Protein AF-0000000086097353 (afdb_homodimer)

Radius of gyration: 23.05 Å; Cα contacts (8 Å, |Δi|>4): 145; chains: 2; bounding box: 31×64×54 Å

Solvent-accessible surface area (backbone atoms only — not comparable to full-atom values): 12246 Å² total; per-residue (Å²): 114,52,72,65,57,52,51,50,46,47,53,36,35,49,50,26,48,51,29,43,51,56,35,49,52,43,52,53,50,40,52,54,48,52,53,46,46,54,54,39,60,76,67,64,58,54,66,70,58,54,50,52,50,50,50,52,44,53,58,43,54,66,56,41,59,62,32,44,51,53,24,48,50,29,43,50,53,36,51,53,52,50,63,72,44,62,82,39,67,67,40,69,72,33,71,65,43,48,50,37,51,50,48,52,50,53,52,54,52,55,65,68,57,59,131,112,53,76,61,54,54,49,51,50,50,49,36,35,50,48,26,46,52,30,46,52,54,35,48,51,43,52,54,50,39,52,53,48,52,53,47,50,55,53,40,59,75,70,64,57,54,64,69,57,54,52,52,48,51,50,52,43,52,56,44,56,67,54,42,62,62,34,46,50,52,24,50,50,32,46,49,52,37,52,52,49,50,62,72,47,62,84,42,66,66,38,67,76,34,70,65,45,51,52,38,52,52,47,52,48,55,54,53,54,57,62,67,56,59,131

pLDDT: mean 94.03, std 9.03, range [37.38, 98.69]

Structure (mmCIF, N/CA/C/O backbone):
data_AF-0000000086097353-model_v1
#
loop_
_entity.id
_entity.type
_entity.pdbx_description
1 polymer 'Tubulin-specific chaperone A'
#
loop_
_atom_site.group_PDB
_atom_site.id
_atom_site.type_symbol
_atom_site.label_atom_id
_atom_site.label_alt_id
_atom_site.label_comp_id
_atom_site.label_asym_id
_atom_site.label_entity_id
_atom_site.label_seq_id
_atom_site.pdbx_PDB_ins_code
_atom_site.Cartn_x
_atom_site.Cartn_y
_atom_site.Cartn_z
_atom_site.occupancy
_atom_site.B_iso_or_equiv
_atom_site.auth_seq_id
_atom_site.auth_comp_id
_atom_site.auth_asym_id
_atom_site.auth_atom_id
_atom_site.pdbx_PDB_model_num
ATOM 1 N N . MET A 1 1 ? -12.062 32.094 17.375 1 75.19 1 MET A N 1
ATOM 2 C CA . MET A 1 1 ? -11.25 31.062 16.75 1 75.19 1 MET A CA 1
ATOM 3 C C . MET A 1 1 ? -10.352 31.656 15.664 1 75.19 1 MET A C 1
ATOM 5 O O . MET A 1 1 ? -10.75 32.594 14.961 1 75.19 1 MET A O 1
ATOM 9 N N . SER A 1 2 ? -9.172 31.297 15.703 1 86.19 2 SER A N 1
ATOM 10 C CA . SER A 1 2 ? -8.281 31.859 14.688 1 86.19 2 SER A CA 1
ATOM 11 C C . SER A 1 2 ? -8.219 30.984 13.453 1 86.19 2 SER A C 1
ATOM 13 O O . SER A 1 2 ? -8.594 29.812 13.5 1 86.19 2 SER A O 1
ATOM 15 N N . LYS A 1 3 ? -8.008 31.516 12.336 1 89.31 3 LYS A N 1
ATOM 16 C CA . LYS A 1 3 ? -7.848 30.797 11.078 1 89.31 3 LYS A CA 1
ATOM 17 C C . LYS A 1 3 ? -6.777 29.703 11.203 1 89.31 3 LYS A C 1
ATOM 19 O O . LYS A 1 3 ? -6.914 28.625 10.641 1 89.31 3 LYS A O 1
ATOM 24 N N . GLN A 1 4 ? -5.848 29.969 11.992 1 90.88 4 GLN A N 1
ATOM 25 C CA . GLN A 1 4 ? -4.746 29.047 12.203 1 90.88 4 GLN A CA 1
ATOM 26 C C . GLN A 1 4 ? -5.199 27.828 13.008 1 90.88 4 GLN A C 1
ATOM 28 O O . GLN A 1 4 ? -4.777 26.703 12.727 1 90.88 4 GLN A O 1
ATOM 33 N N . THR A 1 5 ? -6.152 28.109 13.984 1 95.5 5 THR A N 1
ATOM 34 C CA . THR A 1 5 ? -6.66 27.031 14.812 1 95.5 5 THR A CA 1
ATOM 35 C C . THR A 1 5 ? -7.531 26.078 13.984 1 95.5 5 THR A C 1
ATOM 37 O O . THR A 1 5 ? -7.441 24.859 14.133 1 95.5 5 THR A O 1
ATOM 40 N N . ILE A 1 6 ? -8.273 26.641 12.992 1 95.56 6 ILE A N 1
ATOM 41 C CA . ILE A 1 6 ? -9.148 25.844 12.133 1 95.56 6 ILE A CA 1
ATOM 42 C C . ILE A 1 6 ? -8.312 25.016 11.164 1 95.56 6 ILE A C 1
ATOM 44 O O . ILE A 1 6 ? -8.633 23.844 10.906 1 95.56 6 ILE A O 1
ATOM 48 N N . GLN A 1 7 ? -7.277 25.656 10.695 1 94.94 7 GLN A N 1
ATOM 49 C CA . GLN A 1 7 ? -6.387 24.953 9.781 1 94.94 7 GLN A CA 1
ATOM 50 C C . GLN A 1 7 ? -5.703 23.781 10.469 1 94.94 7 GLN A C 1
ATOM 52 O O . GLN A 1 7 ? -5.625 22.688 9.906 1 94.94 7 GLN A O 1
ATOM 57 N N . LYS A 1 8 ? -5.332 24.031 11.734 1 95.38 8 LYS A N 1
ATOM 58 C CA . LYS A 1 8 ? -4.703 22.984 12.516 1 95.38 8 LYS A CA 1
ATOM 59 C C . LYS A 1 8 ? -5.688 21.844 12.805 1 95.38 8 LYS A C 1
ATOM 61 O O . LYS A 1 8 ? -5.324 20.672 12.742 1 95.38 8 LYS A O 1
ATOM 66 N N . LEU A 1 9 ? -6.832 22.297 13.008 1 97.94 9 LEU A N 1
ATOM 67 C CA . LEU A 1 9 ? -7.875 21.312 13.281 1 97.94 9 LEU A CA 1
ATOM 68 C C . LEU A 1 9 ? -8.141 20.438 12.055 1 97.94 9 LEU A C 1
ATOM 70 O O . LEU A 1 9 ? -8.242 19.219 12.164 1 97.94 9 LEU A O 1
ATOM 74 N N . LYS A 1 10 ? -8.211 21.047 11 1 97.19 10 LYS A N 1
ATOM 75 C CA . LYS A 1 10 ? -8.453 20.328 9.75 1 97.19 10 LYS A CA 1
ATOM 76 C C . LYS A 1 10 ? -7.34 19.328 9.453 1 97.19 10 LYS A C 1
ATOM 78 O O . LYS A 1 10 ? -7.605 18.219 9.016 1 97.19 10 LYS A O 1
ATOM 83 N N . ILE A 1 11 ? -6.121 19.734 9.664 1 95.31 11 ILE A N 1
ATOM 84 C CA . ILE A 1 11 ? -4.961 18.891 9.383 1 95.31 11 ILE A CA 1
ATOM 85 C C . ILE A 1 11 ? -4.98 17.656 10.281 1 95.31 11 ILE A C 1
ATOM 87 O O . ILE A 1 11 ? -4.785 16.547 9.812 1 95.31 11 ILE A O 1
ATOM 91 N N . LYS A 1 12 ? -5.324 17.875 11.625 1 97.62 12 LYS A N 1
ATOM 92 C CA . LYS A 1 12 ? -5.344 16.766 12.578 1 97.62 12 LYS A CA 1
ATOM 93 C C . LYS A 1 12 ? -6.516 15.828 12.305 1 97.62 12 LYS A C 1
ATOM 95 O O . LYS A 1 12 ? -6.375 14.602 12.398 1 97.62 12 LYS A O 1
ATOM 100 N N . THR A 1 13 ? -7.602 16.422 11.828 1 98.69 13 THR A N 1
ATOM 101 C CA . THR A 1 13 ? -8.766 15.617 11.484 1 98.69 13 THR A CA 1
ATOM 102 C C . THR A 1 13 ? -8.492 14.773 10.242 1 98.69 13 THR A C 1
ATOM 104 O O . THR A 1 13 ? -8.828 13.586 10.211 1 98.69 13 THR A O 1
ATOM 107 N N . GLY A 1 14 ? -7.949 15.414 9.25 1 97.19 14 GLY A N 1
ATOM 108 C CA . GLY A 1 14 ? -7.586 14.711 8.031 1 97.19 14 GLY A CA 1
ATOM 109 C C . GLY A 1 14 ? -6.656 13.539 8.273 1 97.19 14 GLY A C 1
ATOM 110 O O . GLY A 1 14 ? -6.848 12.461 7.707 1 97.19 14 GLY A O 1
ATOM 111 N N . SER A 1 15 ? -5.602 13.758 9.086 1 95.94 15 SER A N 1
ATOM 112 C CA . SER A 1 15 ? -4.66 12.695 9.445 1 95.94 15 SER A CA 1
ATOM 113 C C . SER A 1 15 ? -5.375 11.539 10.133 1 95.94 15 SER A C 1
ATOM 115 O O . SER A 1 15 ? -5.117 10.367 9.82 1 95.94 15 SER A O 1
ATOM 117 N N . CYS A 1 16 ? -6.355 11.852 11.102 1 98.38 16 CYS A N 1
ATOM 118 C CA . CYS A 1 16 ? -7.098 10.82 11.82 1 9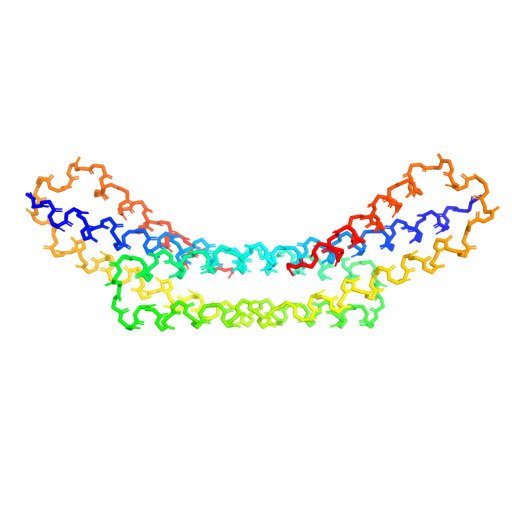8.38 16 CYS A CA 1
ATOM 119 C C . CYS A 1 16 ? -7.984 10.023 10.867 1 98.38 16 CYS A C 1
ATOM 121 O O . CYS A 1 16 ? -7.992 8.797 10.906 1 98.38 16 CYS A O 1
ATOM 123 N N . ASN A 1 17 ? -8.625 10.734 9.898 1 98.12 17 ASN A N 1
ATOM 124 C CA . ASN A 1 17 ? -9.492 10.078 8.922 1 98.12 17 ASN A CA 1
ATOM 125 C C . ASN A 1 17 ? -8.695 9.172 7.984 1 98.12 17 ASN A C 1
ATOM 127 O O . ASN A 1 17 ? -9.125 8.055 7.691 1 98.12 17 ASN A O 1
ATOM 131 N N . ARG A 1 18 ? -7.59 9.695 7.594 1 96.31 18 ARG A N 1
ATOM 132 C CA . ARG A 1 18 ? -6.734 8.945 6.68 1 96.31 18 ARG A CA 1
ATOM 133 C C . ARG A 1 18 ? -6.234 7.66 7.332 1 96.31 18 ARG A C 1
ATOM 135 O O . ARG A 1 18 ? -6.305 6.59 6.727 1 96.31 18 ARG A O 1
ATOM 142 N N . CYS A 1 19 ? -5.742 7.773 8.547 1 96.81 19 CYS A N 1
ATOM 143 C CA . CYS A 1 19 ? -5.234 6.605 9.258 1 96.81 19 CYS A CA 1
ATOM 144 C C . CYS A 1 19 ? -6.359 5.625 9.562 1 96.81 19 CYS A C 1
ATOM 146 O O . CYS A 1 19 ? -6.156 4.41 9.531 1 96.81 19 CYS A O 1
ATOM 148 N N . PHE A 1 20 ? -7.551 6.172 9.828 1 98.12 20 PHE A N 1
ATOM 149 C CA . PHE A 1 20 ? -8.703 5.316 10.078 1 98.12 20 PHE A CA 1
ATOM 150 C C . PHE A 1 20 ? -9.07 4.52 8.828 1 98.12 20 PHE A C 1
ATOM 152 O O . PHE A 1 20 ? -9.32 3.316 8.906 1 98.12 20 PHE A O 1
ATOM 159 N N . LYS A 1 21 ? -9.039 5.18 7.695 1 96.31 21 LYS A N 1
ATOM 160 C CA . LYS A 1 21 ? -9.367 4.512 6.438 1 96.31 21 LYS A CA 1
ATOM 161 C C . LYS A 1 21 ? -8.383 3.385 6.145 1 96.31 21 LYS A C 1
ATOM 163 O O . LYS A 1 21 ? -8.781 2.285 5.758 1 96.31 21 LYS A O 1
ATOM 168 N N . GLU A 1 22 ? -7.113 3.705 6.312 1 94.5 22 GLU A N 1
ATOM 169 C CA . GLU A 1 22 ? -6.086 2.699 6.07 1 94.5 22 GLU A CA 1
ATOM 170 C C . GLU A 1 22 ? -6.246 1.508 7.012 1 94.5 22 GLU A C 1
ATOM 172 O O . GLU A 1 22 ? -6.207 0.356 6.57 1 94.5 22 GLU A O 1
ATOM 177 N N . TYR A 1 23 ? -6.434 1.794 8.336 1 95.75 23 TYR A N 1
ATOM 178 C CA . TYR A 1 23 ? -6.621 0.761 9.352 1 95.75 23 TYR A CA 1
ATOM 179 C C . TYR A 1 23 ? -7.828 -0.107 9.023 1 95.75 23 TYR A C 1
ATOM 181 O O . TYR A 1 23 ? -7.742 -1.337 9.047 1 95.75 23 TYR A O 1
ATOM 189 N N . ASN A 1 24 ? -8.898 0.501 8.648 1 95.62 24 ASN A N 1
ATOM 190 C CA . ASN A 1 24 ? -10.133 -0.222 8.359 1 95.62 24 ASN A CA 1
ATOM 191 C C . ASN A 1 24 ? -10.016 -1.046 7.082 1 95.62 24 ASN A C 1
ATOM 193 O O . ASN A 1 24 ? -10.633 -2.107 6.965 1 95.62 24 ASN A O 1
ATOM 197 N N . LEU A 1 25 ? -9.266 -0.501 6.078 1 94.38 25 LEU A N 1
ATOM 198 C CA . LEU A 1 25 ? -9.039 -1.253 4.848 1 94.38 25 LEU A CA 1
ATOM 199 C C . LEU A 1 25 ? -8.461 -2.629 5.148 1 94.38 25 LEU A C 1
ATOM 201 O O . LEU A 1 25 ? -8.977 -3.645 4.672 1 94.38 25 LEU A O 1
ATOM 205 N N . TYR A 1 26 ? -7.484 -2.682 6.055 1 93.88 26 TYR A N 1
ATOM 206 C CA . TYR A 1 26 ? -6.797 -3.936 6.34 1 93.88 26 TYR A CA 1
ATOM 207 C C . TYR A 1 26 ? -7.656 -4.836 7.223 1 93.88 26 TYR A C 1
ATOM 209 O O . TYR A 1 26 ? -7.621 -6.062 7.086 1 93.88 26 TYR A O 1
ATOM 217 N N . LYS A 1 27 ? -8.422 -4.281 8.078 1 95.31 27 LYS A N 1
ATOM 218 C CA . LYS A 1 27 ? -9.328 -5.059 8.914 1 95.31 27 LYS A CA 1
ATOM 219 C C . LYS A 1 27 ? -10.398 -5.75 8.078 1 95.31 27 LYS A C 1
ATOM 221 O O . LYS A 1 27 ? -10.695 -6.926 8.281 1 95.31 27 LYS A O 1
ATOM 226 N N . VAL A 1 28 ? -10.961 -4.926 7.148 1 95.44 28 VAL A N 1
ATOM 227 C CA . VAL A 1 28 ? -11.992 -5.473 6.27 1 95.44 28 VAL A CA 1
ATOM 228 C C . VAL A 1 28 ? -11.398 -6.578 5.398 1 95.44 28 VAL A C 1
ATOM 230 O O . VAL A 1 28 ? -12.016 -7.633 5.219 1 95.44 28 VAL A O 1
ATOM 233 N N . GLU A 1 29 ? -10.148 -6.324 4.91 1 95.12 29 GLU A N 1
ATOM 234 C CA . GLU A 1 29 ? -9.477 -7.352 4.121 1 95.12 29 GLU A CA 1
ATOM 235 C C . GLU A 1 29 ? -9.234 -8.609 4.945 1 95.12 29 GLU A C 1
ATOM 237 O O . GLU A 1 29 ? -9.453 -9.727 4.461 1 95.12 29 GLU A O 1
ATOM 242 N N . LEU A 1 30 ? -8.82 -8.5 6.188 1 96.56 30 LEU A N 1
ATOM 243 C CA . LEU A 1 30 ? -8.586 -9.641 7.066 1 96.56 30 LEU A CA 1
ATOM 244 C C . LEU A 1 30 ? -9.875 -10.43 7.277 1 96.56 30 LEU A C 1
ATOM 246 O O . LEU A 1 30 ? -9.867 -11.664 7.207 1 96.56 30 LEU A O 1
ATOM 250 N N . GLN A 1 31 ? -10.953 -9.719 7.484 1 97.06 31 GLN A N 1
ATOM 251 C CA . GLN A 1 31 ? -12.234 -10.391 7.688 1 97.06 31 GLN A CA 1
ATOM 252 C C . GLN A 1 31 ? -12.633 -11.203 6.453 1 97.06 31 GLN A C 1
ATOM 254 O O . GLN A 1 31 ? -13.094 -12.336 6.574 1 97.06 31 GLN A O 1
ATOM 259 N N . LYS A 1 32 ? -12.422 -10.664 5.281 1 97 32 LYS A N 1
ATOM 260 C CA . LYS A 1 32 ? -12.719 -11.367 4.035 1 97 32 LYS A CA 1
ATOM 261 C C . LYS A 1 32 ? -11.891 -12.641 3.916 1 97 32 LYS A C 1
ATOM 263 O O . LYS A 1 32 ? -12.406 -13.688 3.527 1 97 32 LYS A O 1
ATOM 268 N N . GLU A 1 33 ? -10.57 -12.555 4.246 1 96.88 33 GLU A N 1
ATOM 269 C CA . GLU A 1 33 ? -9.672 -13.703 4.141 1 96.88 33 GLU A CA 1
ATOM 270 C C . GLU A 1 33 ? -10.039 -14.781 5.16 1 96.88 33 GLU A C 1
ATOM 272 O O . GLU A 1 33 ? -9.938 -15.977 4.875 1 96.88 33 GLU A O 1
ATOM 277 N N . LEU A 1 34 ? -10.422 -14.367 6.355 1 98.25 34 LEU A N 1
ATOM 278 C CA . LEU A 1 34 ? -10.859 -15.305 7.383 1 98.25 34 LEU A CA 1
ATOM 279 C C . LEU A 1 34 ? -12.117 -16.047 6.941 1 98.25 34 LEU A C 1
ATOM 281 O O . LEU A 1 34 ? -12.219 -17.266 7.109 1 98.25 34 LEU A O 1
ATOM 285 N N . GLU A 1 35 ? -13.07 -15.281 6.395 1 97.94 35 GLU A N 1
ATOM 286 C CA . GLU A 1 35 ? -14.289 -15.898 5.871 1 97.94 35 GLU A CA 1
ATOM 287 C C . GLU A 1 35 ? -13.977 -16.875 4.742 1 97.94 35 GLU A C 1
ATOM 289 O O . GLU A 1 35 ? -14.586 -17.938 4.645 1 97.94 35 GLU A O 1
ATOM 294 N N . ARG A 1 36 ? -12.984 -16.625 3.967 1 96.56 36 ARG A N 1
ATOM 295 C CA . ARG A 1 36 ? -12.562 -17.484 2.871 1 96.56 36 ARG A CA 1
ATOM 296 C C . ARG A 1 36 ? -11.984 -18.797 3.398 1 96.56 36 ARG A C 1
ATOM 298 O O . ARG A 1 36 ? -12.289 -19.875 2.875 1 96.56 36 ARG A O 1
ATOM 305 N N . LEU A 1 37 ? -11.203 -18.641 4.375 1 97.88 37 LEU A N 1
ATOM 306 C CA . LEU A 1 37 ? -10.633 -19.844 4.98 1 97.88 37 LEU A CA 1
ATOM 307 C C . LEU A 1 37 ? -11.727 -20.75 5.512 1 97.88 37 LEU A C 1
ATOM 309 O O . LEU A 1 37 ? -11.695 -21.969 5.293 1 97.88 37 LEU A O 1
ATOM 313 N N . THR A 1 38 ? -12.617 -20.188 6.176 1 98 38 THR A N 1
ATOM 314 C CA . THR A 1 38 ? -13.727 -20.953 6.715 1 98 38 THR A CA 1
ATOM 315 C C . THR A 1 38 ? -14.492 -21.656 5.598 1 98 38 THR A C 1
ATOM 317 O O . THR A 1 38 ? -14.82 -22.844 5.711 1 98 38 THR A O 1
ATOM 320 N N . THR A 1 39 ? -14.742 -20.906 4.473 1 96.81 39 THR A N 1
ATOM 321 C CA . THR A 1 39 ? -15.445 -21.469 3.324 1 96.81 39 THR A CA 1
ATOM 322 C C . THR A 1 39 ? -14.648 -22.625 2.719 1 96.81 39 THR A C 1
ATOM 324 O O . THR A 1 39 ? -15.227 -23.656 2.373 1 96.81 39 THR A O 1
ATOM 327 N N . MET A 1 40 ? -13.297 -22.531 2.643 1 96.06 40 MET A N 1
ATOM 328 C CA . MET A 1 40 ? -12.414 -23.562 2.105 1 96.06 40 MET A CA 1
ATOM 329 C C . MET A 1 40 ? -12.445 -24.812 2.98 1 96.06 40 MET A C 1
ATOM 331 O O . MET A 1 40 ? -12.484 -25.938 2.471 1 96.06 40 MET A O 1
ATOM 335 N N . GLN A 1 41 ? -12.406 -24.578 4.27 1 97.31 41 GLN A N 1
ATOM 336 C CA . GLN A 1 41 ? -12.453 -25.688 5.223 1 97.31 41 GLN A CA 1
ATOM 337 C C . GLN A 1 41 ? -13.758 -26.469 5.094 1 97.31 41 GLN A C 1
ATOM 339 O O . GLN A 1 41 ? -13.75 -27.703 5.078 1 97.31 41 GLN A O 1
ATOM 344 N N . ASN A 1 42 ? -14.914 -25.734 4.93 1 96.94 42 ASN A N 1
ATOM 345 C CA . ASN A 1 42 ? -16.234 -26.344 4.832 1 96.94 42 ASN A CA 1
ATOM 346 C C . ASN A 1 42 ? -16.375 -27.156 3.549 1 96.94 42 ASN A C 1
ATOM 348 O O . ASN A 1 42 ? -17.109 -28.141 3.514 1 96.94 42 ASN A O 1
ATOM 352 N N . LYS A 1 43 ? -15.523 -26.859 2.496 1 94.25 43 LYS A N 1
ATOM 353 C CA . LYS A 1 43 ? -15.578 -27.531 1.201 1 94.25 43 LYS A CA 1
ATOM 354 C C . LYS A 1 43 ? -14.602 -28.688 1.144 1 94.25 43 LYS A C 1
ATOM 356 O O . LYS A 1 43 ? -14.555 -29.422 0.153 1 94.25 43 LYS A O 1
ATOM 361 N N . GLY A 1 44 ? -13.875 -28.781 2.09 1 95.56 44 GLY A N 1
ATOM 362 C CA . GLY A 1 44 ? -12.906 -29.859 2.135 1 95.56 44 GLY A CA 1
ATOM 363 C C . GLY A 1 44 ? -11.758 -29.688 1.153 1 95.56 44 GLY A C 1
ATOM 364 O O . GLY A 1 44 ? -11.352 -30.641 0.492 1 95.56 44 GLY A O 1
ATOM 365 N N . GLU A 1 45 ? -11.273 -28.516 1.078 1 93.5 45 GLU A N 1
ATOM 366 C CA . GLU A 1 45 ? -10.156 -28.203 0.19 1 93.5 45 GLU A CA 1
ATOM 367 C C . GLU A 1 45 ? -8.867 -28.875 0.68 1 93.5 45 GLU A C 1
ATOM 369 O O . GLU A 1 45 ? -8.75 -29.219 1.857 1 93.5 45 GLU A O 1
ATOM 374 N N . GLU A 1 46 ? -7.953 -29 -0.105 1 94.69 46 GLU A N 1
ATOM 375 C CA . GLU A 1 46 ? -6.695 -29.656 0.23 1 94.69 46 GLU A CA 1
ATOM 376 C C . GLU A 1 46 ? -5.859 -28.812 1.182 1 94.69 46 GLU A C 1
ATOM 378 O O . GLU A 1 46 ? -5.93 -27.578 1.147 1 94.69 46 GLU A O 1
ATOM 383 N N . GLU A 1 47 ? -5.035 -29.5 1.803 1 96.5 47 GLU A N 1
ATOM 384 C CA . GLU A 1 47 ? -4.238 -28.906 2.863 1 96.5 47 GLU A CA 1
ATOM 385 C C . GLU A 1 47 ? -3.291 -27.844 2.307 1 96.5 47 GLU A C 1
ATOM 387 O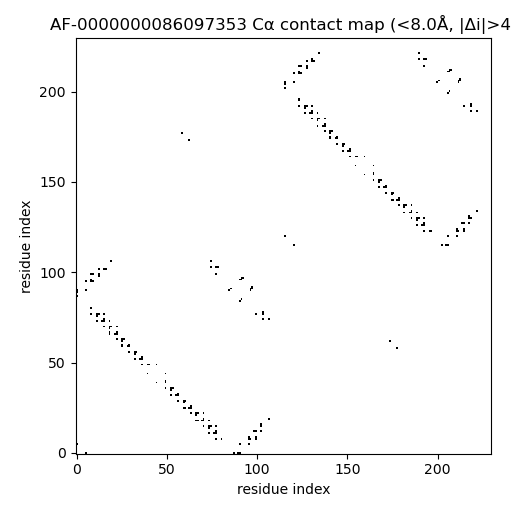 O . GLU A 1 47 ? -3.086 -26.797 2.928 1 96.5 47 GLU A O 1
ATOM 392 N N . THR A 1 48 ? -2.846 -28.141 1.197 1 94.69 48 THR A N 1
ATOM 393 C CA . THR A 1 48 ? -1.898 -27.219 0.592 1 94.69 48 THR A CA 1
ATOM 394 C C . THR A 1 48 ? -2.559 -25.875 0.324 1 94.69 48 THR A C 1
ATOM 396 O O . THR A 1 48 ? -1.967 -24.812 0.584 1 94.69 48 THR A O 1
ATOM 399 N N . LYS A 1 49 ? -3.775 -25.844 -0.06 1 93.25 49 LYS A N 1
ATOM 400 C CA . LYS A 1 49 ? -4.516 -24.625 -0.334 1 93.25 49 LYS A CA 1
ATOM 401 C C . LYS A 1 49 ? -4.859 -23.891 0.959 1 93.25 49 LYS A C 1
ATOM 403 O O . LYS A 1 49 ? -4.797 -22.656 1.015 1 93.25 49 LYS A O 1
ATOM 408 N N . LEU A 1 50 ? -5.258 -24.766 1.938 1 97.19 50 LEU A N 1
ATOM 409 C CA . LEU A 1 50 ? -5.57 -24.172 3.238 1 97.19 50 LEU A CA 1
ATOM 410 C C . LEU A 1 50 ? -4.355 -23.469 3.822 1 97.19 50 LEU A C 1
ATOM 412 O O . LEU A 1 50 ? -4.477 -22.359 4.363 1 97.19 50 LEU A O 1
ATOM 416 N N . ARG A 1 51 ? -3.217 -24.094 3.58 1 96.75 51 ARG A N 1
ATOM 417 C CA . ARG A 1 51 ? -1.975 -23.5 4.074 1 96.75 51 ARG A CA 1
ATOM 418 C C . ARG A 1 51 ? -1.652 -22.203 3.34 1 96.75 51 ARG A C 1
ATOM 420 O O . ARG A 1 51 ? -1.216 -21.234 3.955 1 96.75 51 ARG A O 1
ATOM 427 N N . GLN A 1 52 ? -1.926 -22.188 2.16 1 93.75 52 GLN A N 1
ATOM 428 C CA . GLN A 1 52 ? -1.705 -20.984 1.369 1 93.75 52 GLN A CA 1
ATOM 429 C C . GLN A 1 52 ? -2.604 -19.844 1.841 1 93.75 52 GLN A C 1
ATOM 431 O O . GLN A 1 52 ? -2.146 -18.719 1.997 1 93.75 52 GLN A O 1
ATOM 436 N N . GLN A 1 53 ? -3.803 -20.125 2.084 1 96.81 53 GLN A N 1
ATOM 437 C CA . GLN A 1 53 ? -4.746 -19.125 2.576 1 96.81 53 GLN A CA 1
ATOM 438 C C . GLN A 1 53 ? -4.344 -18.625 3.957 1 96.81 53 GLN A C 1
ATOM 440 O O . GLN A 1 53 ? -4.492 -17.438 4.254 1 96.81 53 GLN A O 1
ATOM 445 N N . GLN A 1 54 ? -3.873 -19.5 4.766 1 97.88 54 GLN A N 1
ATOM 446 C CA . GLN A 1 54 ? -3.391 -19.109 6.086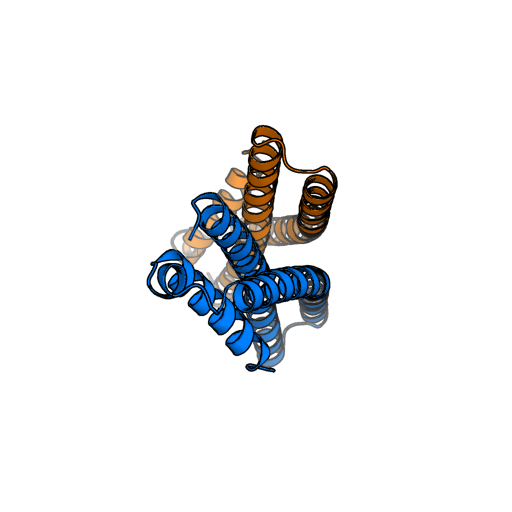 1 97.88 54 GLN A CA 1
ATOM 447 C C . GLN A 1 54 ? -2.232 -18.109 5.977 1 97.88 54 GLN A C 1
ATOM 449 O O . GLN A 1 54 ? -2.143 -17.172 6.758 1 97.88 54 GLN A O 1
ATOM 454 N N . ASN A 1 55 ? -1.356 -18.344 4.98 1 95.06 55 ASN A N 1
ATOM 455 C CA . ASN A 1 55 ? -0.263 -17.406 4.754 1 95.06 55 ASN A CA 1
ATOM 456 C C . ASN A 1 55 ? -0.781 -16.016 4.367 1 95.06 55 ASN A C 1
ATOM 458 O O . ASN A 1 55 ? -0.244 -15 4.812 1 95.06 55 ASN A O 1
ATOM 462 N N . VAL A 1 56 ? -1.812 -15.984 3.615 1 94.62 56 VAL A N 1
ATOM 463 C CA . VAL A 1 56 ? -2.414 -14.727 3.201 1 94.62 56 VAL A CA 1
ATOM 464 C C . VAL A 1 56 ? -2.943 -13.977 4.426 1 94.62 56 VAL A C 1
ATOM 466 O O . VAL A 1 56 ? -2.768 -12.766 4.543 1 94.62 56 VAL A O 1
ATOM 469 N N . ILE A 1 57 ? -3.564 -14.742 5.32 1 97.12 57 ILE A N 1
ATOM 470 C CA . ILE A 1 57 ? -4.121 -14.18 6.547 1 97.12 57 ILE A CA 1
ATOM 471 C C . ILE A 1 57 ? -3.002 -13.586 7.398 1 97.12 57 ILE A C 1
ATOM 473 O O . ILE A 1 57 ? -3.115 -12.453 7.883 1 97.12 57 ILE A O 1
ATOM 477 N N . GLU A 1 58 ? -1.904 -14.273 7.512 1 95.81 58 GLU A N 1
ATOM 478 C CA . GLU A 1 58 ? -0.771 -13.812 8.305 1 95.81 58 GLU A CA 1
ATOM 479 C C . GLU A 1 58 ? -0.165 -12.539 7.715 1 95.81 58 GLU A C 1
ATOM 481 O O . GLU A 1 58 ? 0.187 -11.617 8.453 1 95.81 58 GLU A O 1
ATOM 486 N N . GLU A 1 59 ? -0.047 -12.5 6.41 1 91.81 59 GLU A N 1
ATOM 487 C CA . GLU A 1 59 ? 0.444 -11.305 5.723 1 91.81 59 GLU A CA 1
ATOM 488 C C . GLU A 1 59 ? -0.469 -10.109 5.977 1 91.81 59 GLU A C 1
ATOM 490 O O . GLU A 1 59 ? 0.007 -9.008 6.246 1 91.81 59 GLU A O 1
ATOM 495 N N . THR A 1 60 ? -1.792 -10.305 5.875 1 92.81 60 THR A N 1
ATOM 496 C CA . THR A 1 60 ? -2.764 -9.242 6.109 1 92.81 60 THR A CA 1
ATOM 497 C C . THR A 1 60 ? -2.695 -8.758 7.555 1 92.81 60 THR A C 1
ATOM 499 O O . THR A 1 60 ? -2.688 -7.551 7.809 1 92.81 60 THR A O 1
ATOM 502 N N . LYS A 1 61 ? -2.5 -9.695 8.508 1 95.19 61 LYS A N 1
ATOM 503 C CA . LYS A 1 61 ? -2.43 -9.383 9.93 1 95.19 61 LYS A CA 1
ATOM 504 C C . LYS A 1 61 ? -1.217 -8.516 10.242 1 95.19 61 LYS A C 1
ATOM 506 O O . LYS A 1 61 ? -1.27 -7.668 11.141 1 95.19 61 LYS A O 1
ATOM 511 N N . GLN A 1 62 ? -0.196 -8.719 9.508 1 91.94 62 GLN A N 1
ATOM 512 C CA . GLN A 1 62 ? 1.065 -8.039 9.773 1 91.94 62 GLN A CA 1
ATOM 513 C C . GLN A 1 62 ? 0.954 -6.543 9.469 1 91.94 62 GLN A C 1
ATOM 515 O O . GLN A 1 62 ? 1.76 -5.746 9.953 1 91.94 62 GLN A O 1
ATOM 520 N N . MET A 1 63 ? -0.082 -6.109 8.727 1 88.75 63 MET A N 1
ATOM 521 C CA . MET A 1 63 ? -0.225 -4.711 8.336 1 88.75 63 MET A CA 1
ATOM 522 C C . MET A 1 63 ? -1.077 -3.949 9.344 1 88.75 63 MET A C 1
ATOM 524 O O . MET A 1 63 ? -1.107 -2.717 9.336 1 88.75 63 MET A O 1
ATOM 528 N N . ILE A 1 64 ? -1.628 -4.676 10.211 1 94.5 64 ILE A N 1
ATOM 529 C CA . ILE A 1 64 ? -2.66 -4.094 11.062 1 94.5 64 ILE A CA 1
ATOM 530 C C . ILE A 1 64 ? -2.008 -3.359 12.234 1 94.5 64 ILE A C 1
ATOM 532 O O . ILE A 1 64 ? -2.35 -2.209 12.516 1 94.5 64 ILE A O 1
ATOM 536 N N . PRO A 1 65 ? -0.961 -3.898 12.945 1 95 65 PRO A N 1
ATOM 537 C CA . PRO A 1 65 ? -0.446 -3.25 14.148 1 95 65 PRO A CA 1
ATOM 538 C C . PRO A 1 65 ? 0.136 -1.866 13.875 1 95 65 PRO A C 1
ATOM 540 O O . PRO A 1 65 ? -0.119 -0.924 14.633 1 95 65 PRO A O 1
ATOM 543 N N . ASN A 1 66 ? 0.862 -1.743 12.75 1 93.19 66 ASN A N 1
ATOM 544 C CA . ASN A 1 66 ? 1.467 -0.452 12.438 1 93.19 66 ASN A CA 1
ATOM 545 C C . ASN A 1 66 ? 0.41 0.594 12.094 1 93.19 66 ASN A C 1
ATOM 547 O O . ASN A 1 66 ? 0.481 1.731 12.562 1 93.19 66 ASN A O 1
ATOM 551 N N . SER A 1 67 ? -0.568 0.193 11.344 1 94.38 67 SER A N 1
ATOM 552 C CA . SER A 1 67 ? -1.645 1.112 10.984 1 94.38 67 SER A CA 1
ATOM 553 C C . SER A 1 67 ? -2.486 1.474 12.203 1 94.38 67 SER A C 1
ATOM 555 O O . SER A 1 67 ? -2.943 2.611 12.336 1 94.38 67 SER A O 1
ATOM 557 N N . GLN A 1 68 ? -2.615 0.47 13.047 1 95.94 68 GLN A N 1
ATOM 558 C CA . GLN A 1 68 ? -3.34 0.717 14.289 1 95.94 68 GLN A CA 1
ATOM 559 C C . GLN A 1 68 ? -2.605 1.731 15.164 1 95.94 68 GLN A C 1
ATOM 561 O O . GLN A 1 68 ? -3.225 2.639 15.727 1 95.94 68 GLN A O 1
ATOM 566 N N . SER A 1 69 ? -1.393 1.562 15.305 1 96.19 69 SER A N 1
ATOM 567 C CA . SER A 1 69 ? -0.592 2.473 16.125 1 96.19 69 SER A CA 1
ATOM 568 C C . SER A 1 69 ? -0.629 3.891 15.555 1 96.19 69 SER A C 1
ATOM 570 O O . SER A 1 69 ? -0.764 4.859 16.312 1 96.19 69 SER A O 1
ATOM 572 N N . ARG A 1 70 ? -0.496 4.008 14.164 1 95.19 70 ARG A N 1
ATOM 573 C CA . ARG A 1 70 ? -0.585 5.316 13.523 1 95.19 70 ARG A CA 1
ATOM 574 C C . ARG A 1 70 ? -1.95 5.953 13.766 1 95.19 70 ARG A C 1
ATOM 576 O O . ARG A 1 70 ? -2.045 7.16 14 1 95.19 70 ARG A O 1
ATOM 583 N N . LEU A 1 71 ? -3.049 5.16 13.797 1 97.38 71 LEU A N 1
ATOM 584 C CA . LEU A 1 71 ? -4.398 5.66 14.047 1 97.38 71 LEU A CA 1
ATOM 585 C C . LEU A 1 71 ? -4.539 6.145 15.484 1 97.38 71 LEU A C 1
ATOM 587 O O . LEU A 1 71 ? -5.102 7.215 15.734 1 97.38 71 LEU A O 1
ATOM 591 N N . GLN A 1 72 ? -3.887 5.375 16.344 1 97.56 72 GLN A N 1
ATOM 592 C CA . GLN A 1 72 ? -3.975 5.754 17.75 1 97.56 72 GLN A CA 1
ATOM 593 C C . GLN A 1 72 ? -3.264 7.078 18.016 1 97.56 72 GLN A C 1
ATOM 595 O O . GLN A 1 72 ? -3.758 7.918 18.766 1 97.56 72 GLN A O 1
ATOM 600 N N . GLN A 1 73 ? -2.232 7.211 17.422 1 97 73 GLN A N 1
ATOM 601 C CA . GLN A 1 73 ? -1.487 8.461 17.578 1 97 73 GLN A CA 1
ATOM 602 C C . GLN A 1 73 ? -2.26 9.641 17 1 97 73 GLN A C 1
ATOM 604 O O . GLN A 1 73 ? -2.354 10.695 17.625 1 97 73 GLN A O 1
ATOM 609 N N . ALA A 1 74 ? -2.771 9.477 15.82 1 97.75 74 ALA A N 1
ATOM 610 C CA . ALA A 1 74 ? -3.537 10.539 15.172 1 97.75 74 ALA A CA 1
ATOM 611 C C . ALA A 1 74 ? -4.785 10.883 15.977 1 97.75 74 ALA A C 1
ATOM 613 O O . ALA A 1 74 ? -5.137 12.062 16.125 1 97.75 74 ALA A O 1
ATOM 614 N N . TYR A 1 75 ? -5.449 9.891 16.469 1 98.62 75 TYR A N 1
ATOM 615 C CA . TYR A 1 75 ? -6.613 10.039 17.328 1 98.62 75 TYR A CA 1
ATOM 616 C C . TYR A 1 75 ? -6.27 10.836 18.578 1 98.62 75 TYR A C 1
ATOM 618 O O . TYR A 1 75 ? -6.98 11.781 18.938 1 98.62 75 TYR A O 1
ATOM 626 N N . SER A 1 76 ? -5.18 10.391 19.25 1 98.5 76 SER A N 1
ATOM 627 C CA . SER A 1 76 ? -4.758 11.055 20.484 1 98.5 76 SER A CA 1
ATOM 628 C C . SER A 1 76 ? -4.406 12.516 20.234 1 98.5 76 SER A C 1
ATOM 630 O O . SER A 1 76 ? -4.762 13.391 21.031 1 98.5 76 SER A O 1
ATOM 632 N N . ASP A 1 77 ? -3.791 12.797 19.078 1 98.25 77 ASP A N 1
ATOM 633 C CA . ASP A 1 77 ? -3.434 14.164 18.703 1 98.25 77 ASP A CA 1
ATOM 634 C C . ASP A 1 77 ? -4.68 15.023 18.484 1 98.25 77 ASP A C 1
ATOM 636 O O . ASP A 1 77 ? -4.742 16.172 18.938 1 98.25 77 ASP A O 1
ATOM 640 N N . LEU A 1 78 ? -5.652 14.469 17.859 1 98.56 78 LEU A N 1
ATOM 641 C CA . LEU A 1 78 ? -6.887 15.188 17.578 1 98.56 78 LEU A CA 1
ATOM 642 C C . LEU A 1 78 ? -7.68 15.43 18.859 1 98.56 78 LEU A C 1
ATOM 644 O O . LEU A 1 78 ? -8.164 16.547 19.094 1 98.56 78 LEU A O 1
ATOM 648 N N . LYS A 1 79 ? -7.699 14.438 19.656 1 98.25 79 LYS A N 1
ATOM 649 C CA . LYS A 1 79 ? -8.438 14.531 20.906 1 98.25 79 LYS A CA 1
ATOM 650 C C . LYS A 1 79 ? -7.82 15.57 21.828 1 98.25 79 LYS A C 1
ATOM 652 O O . LYS A 1 79 ? -8.531 16.375 22.438 1 98.25 79 LYS A O 1
ATOM 657 N N . LYS A 1 80 ? -6.52 15.508 21.922 1 98.5 80 LYS A N 1
ATOM 658 C CA . LYS A 1 80 ? -5.809 16.484 22.75 1 98.5 80 LYS A CA 1
ATOM 659 C C . LYS A 1 80 ? -6.047 17.906 22.25 1 98.5 80 LYS A C 1
ATOM 661 O O . LYS A 1 80 ? -6.25 18.828 23.047 1 98.5 80 LYS A O 1
ATOM 666 N N . PHE A 1 81 ? -5.992 18.031 20.906 1 98.31 81 PHE A N 1
ATOM 667 C CA . PHE A 1 81 ? -6.215 19.344 20.328 1 98.31 81 PHE A CA 1
ATOM 668 C C . PHE A 1 81 ? -7.633 19.828 20.609 1 98.31 81 PHE A C 1
ATOM 670 O O . PHE A 1 81 ? -7.844 21 20.938 1 98.31 81 PHE A O 1
ATOM 677 N N . LEU A 1 82 ? -8.672 18.969 20.562 1 97.75 82 LEU A N 1
ATOM 678 C CA . LEU A 1 82 ? -10.062 19.328 20.828 1 97.75 82 LEU A CA 1
ATOM 679 C C . LEU A 1 82 ? -10.234 19.75 22.281 1 97.75 82 LEU A C 1
ATOM 681 O O . LEU A 1 82 ? -11.016 20.656 22.594 1 97.75 82 LEU A O 1
ATOM 685 N N . GLU A 1 83 ? -9.445 19.125 23.172 1 97.5 83 GLU A N 1
ATOM 686 C CA . GLU A 1 83 ? -9.477 19.5 24.578 1 97.5 83 GLU A CA 1
ATOM 687 C C . GLU A 1 83 ? -8.891 20.891 24.797 1 97.5 83 GLU A C 1
ATOM 689 O O . GLU A 1 83 ? -9.406 21.672 25.594 1 97.5 83 GLU A O 1
ATOM 694 N N . GLU A 1 84 ? -7.961 21.156 23.922 1 96.81 84 GLU A N 1
ATOM 695 C CA . GLU A 1 84 ? -7.289 22.453 24.031 1 96.81 84 GLU A CA 1
ATOM 696 C C . GLU A 1 84 ? -8.203 23.578 23.562 1 96.81 84 GLU A C 1
ATOM 698 O O . GLU A 1 84 ? -8.078 24.719 24.047 1 96.81 84 GLU A O 1
ATOM 703 N N . VAL A 1 85 ? -9.125 23.141 22.812 1 95.62 85 VAL A N 1
ATOM 704 C CA . VAL A 1 85 ? -9.891 24.219 22.203 1 95.62 85 VAL A CA 1
ATOM 705 C C . VAL A 1 85 ? -11.344 24.141 22.672 1 95.62 85 VAL A C 1
ATOM 707 O O . VAL A 1 85 ? -12.211 24.828 22.125 1 95.62 85 VAL A O 1
ATOM 710 N N . LYS A 1 86 ? -11.547 23.516 23.609 1 93.62 86 LYS A N 1
ATOM 711 C CA . LYS A 1 86 ? -12.906 23.188 24.016 1 93.62 86 LYS A CA 1
ATOM 712 C C . LYS A 1 86 ? -13.641 24.438 24.516 1 93.62 86 LYS A C 1
ATOM 714 O O . LYS A 1 86 ? -14.875 24.5 24.469 1 93.62 86 LYS A O 1
ATOM 719 N N . ASP A 1 87 ? -13.008 25.406 24.922 1 94.06 87 ASP A N 1
ATOM 720 C CA . ASP A 1 87 ? -13.633 26.594 25.484 1 94.06 87 ASP A CA 1
ATOM 721 C C . ASP A 1 87 ? -13.852 27.672 24.406 1 94.06 87 ASP A C 1
ATOM 723 O O . ASP A 1 87 ? -14.414 28.719 24.688 1 94.06 87 ASP A O 1
ATOM 727 N N . ASP A 1 88 ? -13.336 27.297 23.234 1 93.69 88 ASP A N 1
ATOM 728 C CA . ASP A 1 88 ? -13.57 28.234 22.141 1 93.69 88 ASP A CA 1
ATOM 729 C C . ASP A 1 88 ? -14.945 28 21.516 1 93.69 88 ASP A C 1
ATOM 731 O O . ASP A 1 88 ? -15.078 27.203 20.594 1 93.69 88 ASP A O 1
ATOM 735 N N . GLN A 1 89 ? -15.945 28.844 21.969 1 91.44 89 GLN A N 1
ATOM 736 C CA . GLN A 1 89 ? -17.328 28.672 21.547 1 91.44 89 GLN A CA 1
ATOM 737 C C . GLN A 1 89 ? -17.484 28.906 20.047 1 91.44 89 GLN A C 1
ATOM 739 O O . GLN A 1 89 ? -18.312 28.266 19.391 1 91.44 89 GLN A O 1
ATOM 744 N N . THR A 1 90 ? -16.672 29.688 19.562 1 93.81 90 THR A N 1
ATOM 745 C CA . THR A 1 90 ? -16.781 30.016 18.141 1 93.81 90 THR A CA 1
ATOM 746 C C . THR A 1 90 ? -16.328 28.844 17.281 1 93.81 90 THR A C 1
ATOM 748 O O . THR A 1 90 ? -16.781 28.688 16.141 1 93.81 90 THR A O 1
ATOM 751 N N . LEU A 1 91 ? -15.508 28.047 17.875 1 94.56 91 LEU A N 1
ATOM 752 C CA . LEU A 1 91 ? -14.984 26.906 17.141 1 94.56 91 LEU A CA 1
ATOM 753 C C . LEU A 1 91 ? -15.969 25.734 17.188 1 94.56 91 LEU A C 1
ATOM 755 O O . LEU A 1 91 ? -16.125 25.016 16.203 1 94.56 91 LEU A O 1
ATOM 759 N N . LEU A 1 92 ? -16.75 25.656 18.25 1 92.75 92 LEU A N 1
ATOM 760 C CA . LEU A 1 92 ? -17.625 24.516 18.5 1 92.75 92 LEU A CA 1
ATOM 761 C C . LEU A 1 92 ? -18.797 24.484 17.516 1 92.75 92 LEU A C 1
ATOM 763 O O . LEU A 1 92 ? -19.375 23.438 17.266 1 92.75 92 LEU A O 1
ATOM 767 N N . GLU A 1 93 ? -18.953 25.656 16.812 1 93.5 93 GLU A N 1
ATOM 768 C CA . GLU A 1 93 ? -20.109 25.75 15.93 1 93.5 93 GLU A CA 1
ATOM 769 C C . GLU A 1 93 ? -19.703 25.547 14.477 1 93.5 93 GLU A C 1
ATOM 771 O O . GLU A 1 93 ? -20.562 25.5 13.586 1 93.5 93 GLU A O 1
ATOM 776 N N . THR A 1 94 ? -18.453 25.422 14.273 1 95.75 94 THR A N 1
ATOM 777 C CA . THR A 1 94 ? -17.969 25.344 12.891 1 95.75 94 THR A CA 1
ATOM 778 C C . THR A 1 94 ? -18.156 23.938 12.336 1 95.75 94 THR A C 1
ATOM 780 O O . THR A 1 94 ? -18.156 22.969 13.094 1 95.75 94 THR A O 1
ATOM 783 N N . PRO A 1 95 ? -18.234 23.859 11.031 1 97.25 95 PRO A N 1
ATOM 784 C CA . PRO A 1 95 ? -18.297 22.547 10.398 1 97.25 95 PRO A CA 1
ATOM 785 C C . PRO A 1 95 ? -17.016 21.734 10.609 1 97.25 95 PRO A C 1
ATOM 787 O O . PRO A 1 95 ? -17.078 20.5 10.695 1 97.25 95 PRO A O 1
ATOM 790 N N . GLU A 1 96 ? -15.969 22.375 10.781 1 98 96 GLU A N 1
ATOM 791 C CA . GLU A 1 96 ? -14.688 21.703 10.992 1 98 96 GLU A CA 1
ATOM 792 C C . GLU A 1 96 ? -14.648 20.984 12.336 1 98 96 GLU A C 1
ATOM 794 O O . GLU A 1 96 ? -14.117 19.875 12.438 1 98 96 GLU A O 1
ATOM 799 N N . TYR A 1 97 ? -15.234 21.672 13.297 1 97.5 97 TYR A N 1
ATOM 800 C CA . TYR A 1 97 ? -15.281 21.062 14.625 1 97.5 97 TYR A CA 1
ATOM 801 C C . TYR A 1 97 ? -16.188 19.828 14.625 1 97.5 97 TYR A C 1
ATOM 803 O O . TYR A 1 97 ? -15.844 18.797 15.203 1 97.5 97 TYR A O 1
ATOM 811 N N . LYS A 1 98 ? -17.219 19.969 13.938 1 97.38 98 LYS A N 1
ATOM 812 C CA . LYS A 1 98 ? -18.141 18.844 13.859 1 97.38 98 LYS A CA 1
ATOM 813 C C . LYS A 1 98 ? -17.531 17.656 13.125 1 97.38 98 LYS A C 1
ATOM 815 O O . LYS A 1 98 ? -17.719 16.5 13.523 1 97.38 98 LYS A O 1
ATOM 820 N N . THR A 1 99 ? -16.859 17.969 12.141 1 98.5 99 THR A N 1
ATOM 821 C CA . THR A 1 99 ? -16.156 16.922 11.383 1 98.5 99 THR A CA 1
ATOM 822 C C . THR A 1 99 ? -15.117 16.234 12.266 1 98.5 99 THR A C 1
ATOM 824 O O . THR A 1 99 ? -14.938 15.016 12.172 1 98.5 99 THR A O 1
ATOM 827 N N . ALA A 1 100 ? -14.484 17 13.078 1 98.56 100 ALA A N 1
ATOM 828 C CA . ALA A 1 100 ? -13.5 16.453 14.008 1 98.56 100 ALA A CA 1
ATOM 829 C C . ALA A 1 100 ? -14.148 15.5 15.008 1 98.56 100 ALA A C 1
ATOM 831 O O . ALA A 1 100 ? -13.609 14.43 15.305 1 98.56 100 ALA A O 1
ATOM 832 N N . LEU A 1 101 ? -15.297 15.945 15.445 1 98 101 LEU A N 1
ATOM 833 C CA . LEU A 1 101 ? -16 15.094 16.391 1 98 101 LEU A CA 1
ATOM 834 C C . LEU A 1 101 ? -16.438 13.789 15.742 1 98 101 LEU A C 1
ATOM 836 O O . LEU A 1 101 ? -16.406 12.734 16.375 1 98 101 LEU A O 1
ATOM 840 N N . THR A 1 102 ? -16.875 13.883 14.531 1 98.19 102 THR A N 1
ATOM 841 C CA . THR A 1 102 ? -17.266 12.6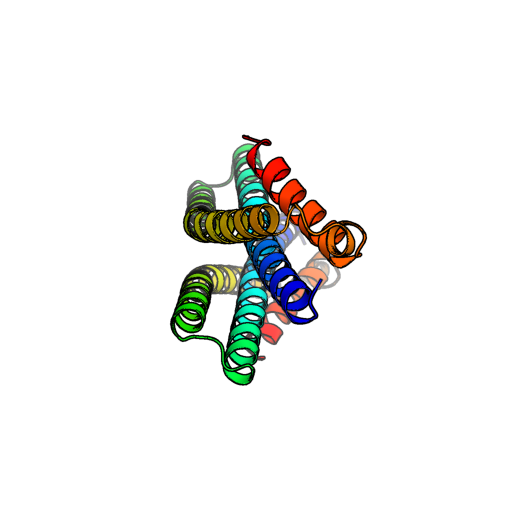95 13.781 1 98.19 102 THR A CA 1
ATOM 842 C C . THR A 1 102 ? -16.078 11.75 13.617 1 98.19 102 THR A C 1
ATOM 844 O O . THR A 1 102 ? -16.219 10.531 13.742 1 98.19 102 THR A O 1
ATOM 847 N N . ALA A 1 103 ? -14.898 12.312 13.328 1 98.56 103 ALA A N 1
ATOM 848 C CA . ALA A 1 103 ? -13.688 11.508 13.188 1 98.56 103 ALA A CA 1
ATOM 849 C C . ALA A 1 103 ? -13.367 10.766 14.484 1 98.56 103 ALA A C 1
ATOM 851 O O . ALA A 1 103 ? -13.039 9.578 14.461 1 98.56 103 ALA A O 1
ATOM 852 N N . ILE A 1 104 ? -13.539 11.508 15.586 1 98.25 104 ILE A N 1
ATOM 853 C CA . ILE A 1 104 ? -13.281 10.93 16.906 1 98.25 104 ILE A CA 1
ATOM 854 C C . ILE A 1 104 ? -14.258 9.781 17.156 1 98.25 104 ILE A C 1
ATOM 856 O O . ILE A 1 104 ? -13.844 8.688 17.562 1 98.25 104 ILE A O 1
ATOM 860 N N . SER A 1 105 ? -15.484 9.992 16.859 1 97.25 105 SER A N 1
ATOM 861 C CA . SER A 1 105 ? -16.516 9 17.109 1 97.25 105 SER A CA 1
ATOM 862 C C . SER A 1 105 ? -16.312 7.75 16.266 1 97.25 105 SER A C 1
ATOM 864 O O . SER A 1 105 ? -16.531 6.633 16.734 1 97.25 105 SER A O 1
ATOM 866 N N . GLN A 1 106 ? -15.859 7.934 15.039 1 96.88 106 GLN A N 1
ATOM 867 C CA . GLN A 1 106 ? -15.609 6.812 14.141 1 96.88 106 GLN A CA 1
ATOM 868 C C . GLN A 1 106 ? -14.516 5.902 14.695 1 96.88 106 GLN A C 1
ATOM 870 O O . GLN A 1 106 ? -14.641 4.676 14.648 1 96.88 106 GLN A O 1
ATOM 875 N N . VAL A 1 107 ? -13.5 6.492 15.203 1 97.38 107 VAL A N 1
ATOM 876 C CA . VAL A 1 107 ? -12.375 5.727 15.75 1 97.38 107 VAL A CA 1
ATOM 877 C C . VAL A 1 107 ? -12.812 5.012 17.031 1 97.38 107 VAL A C 1
ATOM 879 O O . VAL A 1 107 ? -12.508 3.832 17.219 1 97.38 107 VAL A O 1
ATOM 882 N N . GLU A 1 108 ? -13.586 5.754 17.859 1 96.31 108 GLU A N 1
ATOM 883 C CA . GLU A 1 108 ? -14.031 5.18 19.125 1 96.31 108 GLU A CA 1
ATOM 884 C C . GLU A 1 108 ? -15 4.02 18.891 1 96.31 108 GLU A C 1
ATOM 886 O O . GLU A 1 108 ? -14.969 3.025 19.625 1 96.31 108 GLU A O 1
ATOM 891 N N . GLU A 1 109 ? -15.789 4.094 17.875 1 93.38 109 GLU A N 1
ATOM 892 C CA . GLU A 1 109 ? -16.734 3.033 17.562 1 93.38 109 GLU A CA 1
ATOM 893 C C . GLU A 1 109 ? -16.031 1.804 17 1 93.38 109 GLU A C 1
ATOM 895 O O . GLU A 1 109 ? -16.469 0.673 17.219 1 93.38 109 GLU A O 1
ATOM 900 N N . SER A 1 110 ? -15 2.041 16.281 1 89.94 110 SER A N 1
ATOM 901 C CA . SER A 1 110 ? -14.258 0.943 15.672 1 89.94 110 SER A CA 1
ATOM 902 C C . SER A 1 110 ? -13.469 0.16 16.719 1 89.94 110 SER A C 1
ATOM 904 O O . SER A 1 110 ? -13.211 -1.034 16.547 1 89.94 110 SER A O 1
ATOM 906 N N . ASN A 1 111 ? -12.938 0.832 17.672 1 83.12 111 ASN A N 1
ATOM 907 C CA . ASN A 1 111 ? -12.203 0.193 18.766 1 83.12 111 ASN A CA 1
ATOM 908 C C . ASN A 1 111 ? -13.141 -0.589 19.688 1 83.12 111 ASN A C 1
ATOM 910 O O . ASN A 1 111 ? -12.719 -1.555 20.328 1 83.12 111 ASN A O 1
ATOM 914 N N . ASN A 1 112 ? -14.258 -0.033 19.891 1 68 112 ASN A N 1
ATOM 915 C CA . ASN A 1 112 ? -15.242 -0.722 20.719 1 68 112 ASN A CA 1
ATOM 916 C C . ASN A 1 112 ? -15.781 -1.974 20.031 1 68 112 ASN A C 1
ATOM 918 O O . ASN A 1 112 ? -16.297 -2.879 20.688 1 68 112 ASN A O 1
ATOM 922 N N . VAL A 1 113 ? -15.742 -2.049 18.734 1 52.31 113 VAL A N 1
ATOM 923 C CA . VAL A 1 113 ? -16.25 -3.24 18.062 1 52.31 113 VAL A CA 1
ATOM 924 C C . VAL A 1 113 ? -15.188 -4.336 18.078 1 52.31 113 VAL A C 1
ATOM 926 O O . VAL A 1 113 ? -14.125 -4.191 17.469 1 52.31 113 VAL A O 1
ATOM 929 N N . THR A 1 114 ? -14.648 -4.762 19.219 1 46.66 114 THR A N 1
ATOM 930 C CA . THR A 1 114 ? -13.742 -5.891 19.391 1 46.66 114 THR A CA 1
ATOM 931 C C . THR A 1 114 ? -14.234 -7.105 18.609 1 46.66 114 THR A C 1
ATOM 933 O O . THR A 1 114 ? -15.375 -7.527 18.766 1 46.66 114 THR A O 1
ATOM 936 N N . PRO A 1 115 ? -13.492 -7.598 17.672 1 38.84 115 PRO A N 1
ATOM 937 C CA . PRO A 1 115 ? -14.18 -8.844 17.328 1 38.84 115 PRO A CA 1
ATOM 938 C C . PRO A 1 115 ? -14.375 -9.766 18.531 1 38.84 115 PRO A C 1
ATOM 940 O O . PRO A 1 115 ? -13.617 -9.688 19.5 1 38.84 115 PRO A O 1
ATOM 943 N N . MET B 1 1 ? -18.438 -31.422 -23.062 1 72.31 1 MET B N 1
ATOM 944 C CA . MET B 1 1 ? -17.875 -30.875 -21.828 1 72.31 1 MET B CA 1
ATOM 945 C C . MET B 1 1 ? -18.516 -31.516 -20.594 1 72.31 1 MET B C 1
ATOM 947 O O . MET B 1 1 ? -19.719 -31.781 -20.594 1 72.31 1 MET B O 1
ATOM 951 N N . SER B 1 2 ? -17.672 -31.906 -19.781 1 86.62 2 SER B N 1
ATOM 952 C CA . SER B 1 2 ? -18.25 -32.531 -18.609 1 86.62 2 SER B CA 1
ATOM 953 C C . SER B 1 2 ? -18.547 -31.516 -17.516 1 86.62 2 SER B C 1
ATOM 955 O O . SER B 1 2 ? -17.984 -30.406 -17.531 1 86.62 2 SER B O 1
ATOM 957 N N . LYS B 1 3 ? -19.594 -31.766 -16.625 1 90.81 3 LYS B N 1
ATOM 958 C CA . LYS B 1 3 ? -19.922 -30.922 -15.469 1 90.81 3 LYS B CA 1
ATOM 959 C C . LYS B 1 3 ? -18.703 -30.703 -14.578 1 90.81 3 LYS B C 1
ATOM 961 O O . LYS B 1 3 ? -18.516 -29.625 -14.031 1 90.81 3 LYS B O 1
ATOM 966 N N . GLN B 1 4 ? -17.859 -31.578 -14.719 1 92.62 4 GLN B N 1
ATOM 967 C CA . GLN B 1 4 ? -16.656 -31.547 -13.883 1 92.62 4 GLN B CA 1
ATOM 968 C C . GLN B 1 4 ? -15.633 -30.562 -14.438 1 92.62 4 GLN B C 1
ATOM 970 O O . GLN B 1 4 ? -14.977 -29.844 -13.672 1 92.62 4 GLN B O 1
ATOM 975 N N . THR B 1 5 ? -15.656 -30.641 -15.664 1 95.38 5 THR B N 1
ATOM 976 C CA . THR B 1 5 ? -14.695 -29.766 -16.312 1 95.38 5 THR B CA 1
ATOM 977 C C . THR B 1 5 ? -15.102 -28.297 -16.125 1 95.38 5 THR B C 1
ATOM 979 O O . THR B 1 5 ? -14.25 -27.438 -15.875 1 95.38 5 THR B O 1
ATOM 982 N N . ILE B 1 6 ? -16.406 -28 -16.234 1 96.12 6 ILE B N 1
ATOM 983 C CA . ILE B 1 6 ? -16.922 -26.656 -16.047 1 96.12 6 ILE B CA 1
ATOM 984 C C . ILE B 1 6 ? -16.703 -26.203 -14.609 1 96.12 6 ILE B C 1
ATOM 986 O O . ILE B 1 6 ? -16.344 -25.047 -14.367 1 96.12 6 ILE B O 1
ATOM 990 N N . GLN B 1 7 ? -16.875 -27.125 -13.758 1 95.25 7 GLN B N 1
ATOM 991 C CA . GLN B 1 7 ? -16.656 -26.828 -12.344 1 95.25 7 GLN B CA 1
ATOM 992 C C . GLN B 1 7 ? -15.195 -26.484 -12.07 1 95.25 7 GLN B C 1
ATOM 994 O O . GLN B 1 7 ? -14.906 -25.516 -11.367 1 95.25 7 GLN B O 1
ATOM 999 N N . LYS B 1 8 ? -14.359 -27.266 -12.625 1 95.81 8 LYS B N 1
ATOM 1000 C CA . LYS B 1 8 ? -12.93 -27.016 -12.461 1 95.81 8 LYS B CA 1
ATOM 1001 C C . LYS B 1 8 ? -12.539 -25.656 -13.047 1 95.81 8 LYS B C 1
ATOM 1003 O O . LYS B 1 8 ? -11.734 -24.938 -12.461 1 95.81 8 LYS B O 1
ATOM 1008 N N . LEU B 1 9 ? -13.141 -25.453 -14.188 1 97.81 9 LEU B N 1
ATOM 1009 C CA . LEU B 1 9 ? -12.867 -24.172 -14.852 1 97.81 9 LEU B CA 1
ATOM 1010 C C . LEU B 1 9 ? -13.312 -23 -13.984 1 97.81 9 LEU B C 1
ATOM 1012 O O . LEU B 1 9 ? -12.578 -22.031 -13.828 1 97.81 9 LEU B O 1
ATOM 1016 N N . LYS B 1 10 ? -14.461 -23.125 -13.352 1 96.94 10 LYS B N 1
ATOM 1017 C CA . LYS B 1 10 ? -15 -22.078 -12.484 1 96.94 10 LYS B CA 1
ATOM 1018 C C . LYS B 1 10 ? -14.094 -21.859 -11.273 1 96.94 10 LYS B C 1
ATOM 1020 O O . LYS B 1 10 ? -13.859 -20.719 -10.875 1 96.94 10 LYS B O 1
ATOM 1025 N N . ILE B 1 11 ? -13.516 -22.859 -10.859 1 95.06 11 ILE B N 1
ATOM 1026 C CA . ILE B 1 11 ? -12.688 -22.781 -9.664 1 95.06 11 ILE B CA 1
ATOM 1027 C C . ILE B 1 11 ? -11.391 -22.047 -9.984 1 95.06 11 ILE B C 1
ATOM 1029 O O . ILE B 1 11 ? -10.977 -21.156 -9.25 1 95.06 11 ILE B O 1
ATOM 1033 N N . LYS B 1 12 ? -10.852 -22.453 -10.945 1 97.25 12 LYS B N 1
ATOM 1034 C CA . LYS B 1 12 ? -9.578 -21.844 -11.336 1 97.25 12 LYS B CA 1
ATOM 1035 C C . LYS B 1 12 ? -9.766 -20.375 -11.711 1 97.25 12 LYS B C 1
ATOM 1037 O O . LYS B 1 12 ? -8.93 -19.531 -11.375 1 97.25 12 LYS B O 1
ATOM 1042 N N . THR B 1 13 ? -10.828 -20.078 -12.484 1 98.62 13 THR B N 1
ATOM 1043 C CA . THR B 1 13 ? -11.133 -18.688 -12.852 1 98.62 13 THR B CA 1
ATOM 1044 C C . THR B 1 13 ? -11.359 -17.844 -11.602 1 98.62 13 THR B C 1
ATOM 1046 O O . THR B 1 13 ? -10.852 -16.719 -11.5 1 98.62 13 THR B O 1
ATOM 1049 N N . GLY B 1 14 ? -12.156 -18.391 -10.594 1 97.06 14 GLY B N 1
ATOM 1050 C CA . GLY B 1 14 ? -12.391 -17.719 -9.336 1 97.06 14 GLY B CA 1
ATOM 1051 C C . GLY B 1 14 ? -11.117 -17.391 -8.586 1 97.06 14 GLY B C 1
ATOM 1052 O O . GLY B 1 14 ? -10.953 -16.281 -8.062 1 97.06 14 GLY B O 1
ATOM 1053 N N . SER B 1 15 ? -10.188 -18.328 -8.562 1 96.12 15 SER B N 1
ATOM 1054 C CA . SER B 1 15 ? -8.906 -18.141 -7.887 1 96.12 15 SER B CA 1
ATOM 1055 C C . SER B 1 15 ? -8.102 -17.016 -8.539 1 96.12 15 SER B C 1
ATOM 1057 O O . SER B 1 15 ? -7.531 -16.172 -7.852 1 96.12 15 SER B O 1
ATOM 1059 N N . CYS B 1 16 ? -8.086 -17.016 -9.875 1 98.38 16 CYS B N 1
ATOM 1060 C CA . CYS B 1 16 ? -7.352 -16 -10.617 1 98.38 16 CYS B CA 1
ATOM 1061 C C . CYS B 1 16 ? -7.93 -14.609 -10.367 1 98.38 16 CYS B C 1
ATOM 1063 O O . CYS B 1 16 ? -7.191 -13.664 -10.094 1 98.38 16 CYS B O 1
ATOM 1065 N N . ASN B 1 17 ? -9.25 -14.555 -10.344 1 97.88 17 ASN B N 1
ATOM 1066 C CA . ASN B 1 17 ? -9.93 -13.281 -10.109 1 97.88 17 ASN B CA 1
ATOM 1067 C C . ASN B 1 17 ? -9.664 -12.766 -8.695 1 97.88 17 ASN B C 1
ATOM 1069 O O . ASN B 1 17 ? -9.406 -11.57 -8.508 1 97.88 17 ASN B O 1
ATOM 1073 N N . ARG B 1 18 ? -9.742 -13.633 -7.824 1 96.38 18 ARG B N 1
ATOM 1074 C CA . ARG B 1 18 ? -9.516 -13.281 -6.426 1 96.38 18 ARG B CA 1
ATOM 1075 C C . ARG B 1 18 ? -8.109 -12.742 -6.215 1 96.38 18 ARG B C 1
ATOM 1077 O O . ARG B 1 18 ? -7.926 -11.703 -5.582 1 96.38 18 ARG B O 1
ATOM 1084 N N . CYS B 1 19 ? -7.102 -13.453 -6.742 1 96.94 19 CYS B N 1
ATOM 1085 C CA . CYS B 1 19 ? -5.715 -13.031 -6.582 1 96.94 19 CYS B CA 1
ATOM 1086 C C . CYS B 1 19 ? -5.457 -11.711 -7.305 1 96.94 19 CYS B C 1
ATOM 1088 O O . CYS B 1 19 ? -4.688 -10.883 -6.828 1 96.94 19 CYS B O 1
ATOM 1090 N N . PHE B 1 20 ? -6.129 -11.531 -8.406 1 98.19 20 PHE B N 1
ATOM 1091 C CA . PHE B 1 20 ? -5.996 -10.281 -9.148 1 98.19 20 PHE B CA 1
ATOM 1092 C C . PHE B 1 20 ? -6.551 -9.109 -8.352 1 98.19 20 PHE B C 1
ATOM 1094 O O . PHE B 1 20 ? -5.926 -8.055 -8.273 1 98.19 20 PHE B O 1
ATOM 1101 N N . LYS B 1 21 ? -7.715 -9.32 -7.723 1 96 21 LYS B N 1
ATOM 1102 C CA . LYS B 1 21 ? -8.32 -8.273 -6.902 1 96 21 LYS B CA 1
ATOM 1103 C C . LYS B 1 21 ? -7.41 -7.891 -5.742 1 96 21 LYS B C 1
ATOM 1105 O O . LYS B 1 21 ? -7.227 -6.703 -5.461 1 96 21 LYS B O 1
ATOM 1110 N N . GLU B 1 22 ? -6.816 -8.867 -5.141 1 94.62 22 GLU B N 1
ATOM 1111 C CA . GLU B 1 22 ? -5.93 -8.602 -4.012 1 94.62 22 GLU B CA 1
ATOM 1112 C C . GLU B 1 22 ? -4.684 -7.844 -4.453 1 94.62 22 GLU B C 1
ATOM 1114 O O . GLU B 1 22 ? -4.301 -6.848 -3.83 1 94.62 22 GLU B O 1
ATOM 1119 N N . TYR B 1 23 ? -4.094 -8.344 -5.504 1 96.06 23 TYR B N 1
ATOM 1120 C CA . TYR B 1 23 ? -2.904 -7.711 -6.062 1 96.06 23 TYR B CA 1
ATOM 1121 C C . TYR B 1 23 ? -3.18 -6.258 -6.422 1 96.06 23 TYR B C 1
ATOM 1123 O O . TYR B 1 23 ? -2.41 -5.363 -6.062 1 96.06 23 TYR B O 1
ATOM 1131 N N . ASN B 1 24 ? -4.219 -5.98 -7.074 1 95.69 24 ASN B N 1
ATOM 1132 C CA . ASN B 1 24 ? -4.57 -4.641 -7.531 1 95.69 24 ASN B CA 1
ATOM 1133 C C . ASN B 1 24 ? -4.906 -3.719 -6.363 1 95.69 24 ASN B C 1
ATOM 1135 O O . ASN B 1 24 ? -4.668 -2.512 -6.426 1 95.69 24 ASN B O 1
ATOM 1139 N N . LEU B 1 25 ? -5.531 -4.352 -5.336 1 94.31 25 LEU B N 1
ATOM 1140 C CA . LEU B 1 25 ? -5.828 -3.568 -4.141 1 94.31 25 LEU B CA 1
ATOM 1141 C C . LEU B 1 25 ? -4.566 -2.916 -3.588 1 94.31 25 LEU B C 1
ATOM 1143 O O . LEU B 1 25 ? -4.543 -1.708 -3.338 1 94.31 25 LEU B O 1
ATOM 1147 N N . TYR B 1 26 ? -3.471 -3.594 -3.527 1 94 26 TYR B N 1
ATOM 1148 C CA . TYR B 1 26 ? -2.234 -3.098 -2.932 1 94 26 TYR B CA 1
ATOM 1149 C C . TYR B 1 26 ? -1.521 -2.137 -3.875 1 94 26 TYR B C 1
ATOM 1151 O O . TYR B 1 26 ? -0.899 -1.168 -3.434 1 94 26 TYR B O 1
ATOM 1159 N N . LYS B 1 27 ? -1.629 -2.4 -5.137 1 95.62 27 LYS B N 1
ATOM 1160 C CA . LYS B 1 27 ? -1.044 -1.495 -6.121 1 95.62 27 LYS B CA 1
ATOM 1161 C C . LYS B 1 27 ? -1.708 -0.122 -6.066 1 95.62 27 LYS B C 1
ATOM 1163 O O . LYS B 1 27 ? -1.026 0.905 -6.094 1 95.62 27 LYS B O 1
ATOM 1168 N N . VAL B 1 28 ? -3.061 -0.155 -6.008 1 95.75 28 VAL B N 1
ATOM 1169 C CA . VAL B 1 28 ? -3.812 1.095 -5.957 1 95.75 28 VAL B CA 1
ATOM 1170 C C . VAL B 1 28 ? -3.486 1.84 -4.664 1 95.75 28 VAL B C 1
ATOM 1172 O O . VAL B 1 28 ? -3.281 3.055 -4.676 1 95.75 28 VAL B O 1
ATOM 1175 N N . GLU B 1 29 ? -3.344 1.044 -3.564 1 95.38 29 GLU B N 1
ATOM 1176 C CA . GLU B 1 29 ? -2.979 1.656 -2.291 1 95.38 29 GLU B CA 1
ATOM 1177 C C . GLU B 1 29 ? -1.589 2.283 -2.357 1 95.38 29 GLU B C 1
ATOM 1179 O O . GLU B 1 29 ? -1.38 3.396 -1.871 1 95.38 29 GLU B O 1
ATOM 1184 N N . LEU B 1 30 ? -0.619 1.643 -2.975 1 96.75 30 LEU B N 1
ATOM 1185 C CA . LEU B 1 30 ? 0.737 2.162 -3.127 1 96.75 30 LEU B CA 1
ATOM 1186 C C . LEU B 1 30 ? 0.734 3.467 -3.916 1 96.75 30 LEU B C 1
ATOM 1188 O O . LEU B 1 30 ? 1.396 4.434 -3.529 1 96.75 30 LEU B O 1
ATOM 1192 N N . GLN B 1 31 ? -0.031 3.477 -4.941 1 97.5 31 GLN B N 1
ATOM 1193 C CA . GLN B 1 31 ? -0.1 4.676 -5.766 1 97.5 31 GLN B CA 1
ATOM 1194 C C . GLN B 1 31 ? -0.66 5.855 -4.977 1 97.5 31 GLN B C 1
ATOM 1196 O O . GLN B 1 31 ? -0.145 6.973 -5.066 1 97.5 31 GLN B O 1
ATOM 1201 N N . LYS B 1 32 ? -1.682 5.621 -4.18 1 97.12 32 LYS B N 1
ATOM 1202 C CA . LYS B 1 32 ? -2.262 6.66 -3.334 1 97.12 32 LYS B CA 1
ATOM 1203 C C . LYS B 1 32 ? -1.231 7.207 -2.35 1 97.12 32 LYS B C 1
ATOM 1205 O O . LYS B 1 32 ? -1.141 8.422 -2.148 1 97.12 32 LYS B O 1
ATOM 1210 N N . GLU B 1 33 ? -0.388 6.305 -1.694 1 97.12 33 GLU B N 1
ATOM 1211 C CA . GLU B 1 33 ? 0.603 6.711 -0.703 1 97.12 33 GLU B CA 1
ATOM 1212 C C . GLU B 1 33 ? 1.745 7.488 -1.352 1 97.12 33 GLU B C 1
ATOM 1214 O O . GLU B 1 33 ? 2.277 8.43 -0.76 1 97.12 33 GLU B O 1
ATOM 1219 N N . LEU B 1 34 ? 2.066 7.094 -2.596 1 98.31 34 LEU B N 1
ATOM 1220 C CA . LEU B 1 34 ? 3.09 7.809 -3.352 1 98.31 34 LEU B CA 1
ATOM 1221 C C . LEU B 1 34 ? 2.629 9.219 -3.689 1 98.31 34 LEU B C 1
ATOM 1223 O O . LEU B 1 34 ? 3.391 10.18 -3.545 1 98.31 34 LEU B O 1
ATOM 1227 N N . GLU B 1 35 ? 1.448 9.328 -4.078 1 98.19 35 GLU B N 1
ATOM 1228 C CA . GLU B 1 35 ? 0.877 10.633 -4.375 1 98.19 35 GLU B CA 1
ATOM 1229 C C . GLU B 1 35 ? 0.802 11.5 -3.123 1 98.19 35 GLU B C 1
ATOM 1231 O O . GLU B 1 35 ? 1.056 12.711 -3.18 1 98.19 35 GLU B O 1
ATOM 1236 N N . ARG B 1 36 ? 0.587 10.914 -2.061 1 96.69 36 ARG B N 1
ATOM 1237 C CA . ARG B 1 36 ? 0.527 11.633 -0.792 1 96.69 36 ARG B CA 1
ATOM 1238 C C . ARG B 1 36 ? 1.899 12.172 -0.403 1 96.69 36 ARG B C 1
ATOM 1240 O O . ARG B 1 36 ? 2.018 13.312 0.054 1 96.69 36 ARG B O 1
ATOM 1247 N N . LEU B 1 37 ? 2.828 11.398 -0.553 1 98 37 LEU B N 1
ATOM 1248 C CA . LEU B 1 37 ? 4.188 11.844 -0.258 1 98 37 LEU B CA 1
ATOM 1249 C C . LEU B 1 37 ? 4.562 13.047 -1.11 1 98 37 LEU B C 1
ATOM 1251 O O . LEU B 1 37 ? 5.121 14.023 -0.602 1 98 37 LEU B O 1
ATOM 1255 N N . THR B 1 38 ? 4.273 12.914 -2.346 1 98.12 38 THR B N 1
ATOM 1256 C CA . THR B 1 38 ? 4.562 14.016 -3.26 1 98.12 38 THR B CA 1
ATOM 1257 C C . THR B 1 38 ? 3.846 15.289 -2.818 1 98.12 38 THR B C 1
ATOM 1259 O O . THR B 1 38 ? 4.441 16.359 -2.795 1 98.12 38 THR B O 1
ATOM 1262 N N . THR B 1 39 ? 2.59 15.133 -2.396 1 97.25 39 THR B N 1
ATOM 1263 C CA . THR B 1 39 ? 1.808 16.266 -1.929 1 97.25 39 THR B CA 1
ATOM 1264 C C . THR B 1 39 ? 2.418 16.859 -0.662 1 97.25 39 THR B C 1
ATOM 1266 O O . THR B 1 39 ? 2.508 18.078 -0.521 1 97.25 39 THR B O 1
ATOM 1269 N N . MET B 1 40 ? 2.889 16.047 0.275 1 96.12 40 MET B N 1
ATOM 1270 C CA . MET B 1 40 ? 3.51 16.484 1.523 1 96.12 40 MET B CA 1
ATOM 1271 C C . MET B 1 40 ? 4.809 17.234 1.253 1 96.12 40 MET B C 1
ATOM 1273 O O . MET B 1 40 ? 5.078 18.25 1.885 1 96.12 40 MET B O 1
ATOM 1277 N N . GLN B 1 41 ? 5.562 16.75 0.347 1 97.31 41 GLN B N 1
ATOM 1278 C CA . GLN B 1 41 ? 6.812 17.391 -0.039 1 97.31 41 GLN B CA 1
ATOM 1279 C C . GLN B 1 41 ? 6.566 18.781 -0.616 1 97.31 41 GLN B C 1
ATOM 1281 O O . GLN B 1 41 ? 7.258 19.734 -0.263 1 97.31 41 GLN B O 1
ATOM 1286 N N . ASN B 1 42 ? 5.531 18.875 -1.452 1 97.5 42 ASN B N 1
ATOM 1287 C CA . ASN B 1 42 ? 5.207 20.141 -2.105 1 97.5 42 ASN B CA 1
ATOM 1288 C C . ASN B 1 42 ? 4.711 21.172 -1.104 1 97.5 42 ASN B C 1
ATOM 1290 O O . ASN B 1 42 ? 4.902 22.375 -1.303 1 97.5 42 ASN B O 1
ATOM 1294 N N . LYS B 1 43 ? 4.191 20.719 0.06 1 94.31 43 LYS B N 1
ATOM 1295 C CA . LYS B 1 43 ? 3.67 21.609 1.092 1 94.31 43 LYS B CA 1
ATOM 1296 C C . LYS B 1 43 ? 4.746 21.969 2.113 1 94.31 43 LYS B C 1
ATOM 1298 O O . LYS B 1 43 ? 4.512 22.766 3.021 1 94.31 43 LYS B O 1
ATOM 1303 N N . GLY B 1 44 ? 5.828 21.391 1.971 1 95.69 44 GLY B N 1
ATOM 1304 C CA . GLY B 1 44 ? 6.93 21.672 2.881 1 95.69 44 GLY B CA 1
ATOM 1305 C C . GLY B 1 44 ? 6.691 21.141 4.281 1 95.69 44 GLY B C 1
ATOM 1306 O O . GLY B 1 44 ? 6.98 21.828 5.266 1 95.69 44 GLY B O 1
ATOM 1307 N N . GLU B 1 45 ? 6.195 19.891 4.355 1 93.69 45 GLU B N 1
ATOM 1308 C CA . GLU B 1 45 ? 5.934 19.25 5.641 1 93.69 45 GLU B CA 1
ATOM 1309 C C . GLU B 1 45 ? 7.23 18.891 6.355 1 93.69 45 GLU B C 1
ATOM 1311 O O . GLU B 1 45 ? 8.281 18.766 5.719 1 93.69 45 GLU B O 1
ATOM 1316 N N . GLU B 1 46 ? 7.105 18.766 7.582 1 94.69 46 GLU B N 1
ATOM 1317 C CA . GLU B 1 46 ? 8.289 18.484 8.391 1 94.69 46 GLU B CA 1
ATOM 1318 C C . GLU B 1 46 ? 8.859 17.109 8.062 1 94.69 46 GLU B C 1
ATOM 1320 O O . GLU B 1 46 ? 8.117 16.188 7.719 1 94.69 46 GLU B O 1
ATOM 1325 N N . GLU B 1 47 ? 10.133 17.016 8.367 1 96.56 47 GLU B N 1
ATOM 1326 C CA . GLU B 1 47 ? 10.891 15.812 8 1 96.56 47 GLU B CA 1
ATOM 1327 C C . GLU B 1 47 ? 10.359 14.586 8.734 1 96.56 47 GLU B C 1
ATOM 1329 O O . GLU B 1 47 ? 10.289 13.492 8.164 1 96.56 47 GLU B O 1
ATOM 1334 N N . THR B 1 48 ? 9.914 14.859 9.859 1 94.56 48 THR B N 1
ATOM 1335 C CA . THR B 1 48 ? 9.43 13.742 10.656 1 94.56 48 THR B CA 1
ATOM 1336 C C . THR B 1 48 ? 8.172 13.141 10.039 1 94.56 48 THR B C 1
ATOM 1338 O O . THR B 1 48 ? 8.031 11.914 9.977 1 94.56 48 THR B O 1
ATOM 1341 N N . LYS B 1 49 ? 7.359 13.914 9.461 1 93.19 49 LYS B N 1
ATOM 1342 C CA . LYS B 1 49 ? 6.133 13.461 8.812 1 93.19 49 LYS B CA 1
ATOM 1343 C C . LYS B 1 49 ? 6.43 12.758 7.492 1 93.19 49 LYS B C 1
ATOM 1345 O O . LYS B 1 49 ? 5.797 11.758 7.16 1 93.19 49 LYS B O 1
ATOM 1350 N N . LEU B 1 50 ? 7.406 13.406 6.801 1 97.44 50 LEU B N 1
ATOM 1351 C CA . LEU B 1 50 ? 7.812 12.805 5.535 1 97.44 50 LEU B CA 1
ATOM 1352 C C . LEU B 1 50 ? 8.375 11.406 5.754 1 97.44 50 LEU B C 1
ATOM 1354 O O . LEU B 1 50 ? 8.07 10.484 4.996 1 97.44 50 LEU B O 1
ATOM 1358 N N . ARG B 1 51 ? 9.125 11.312 6.805 1 97 51 ARG B N 1
ATOM 1359 C CA . ARG B 1 51 ? 9.703 10.016 7.137 1 97 51 ARG B CA 1
ATOM 1360 C C . ARG B 1 51 ? 8.625 9.008 7.52 1 97 51 ARG B C 1
ATOM 1362 O O . ARG B 1 51 ? 8.695 7.84 7.129 1 97 51 ARG B O 1
ATOM 1369 N N . GLN B 1 52 ? 7.629 9.438 8.164 1 93.88 52 GLN B N 1
ATOM 1370 C CA . GLN B 1 52 ? 6.516 8.578 8.531 1 93.88 52 GLN B CA 1
ATOM 1371 C C . GLN B 1 52 ? 5.77 8.086 7.289 1 93.88 52 GLN B C 1
ATOM 1373 O O . GLN B 1 52 ? 5.441 6.906 7.18 1 93.88 52 GLN B O 1
ATOM 1378 N N . GLN B 1 53 ? 5.578 8.914 6.406 1 96.94 53 GLN B N 1
ATOM 1379 C CA . GLN B 1 53 ? 4.902 8.562 5.16 1 96.94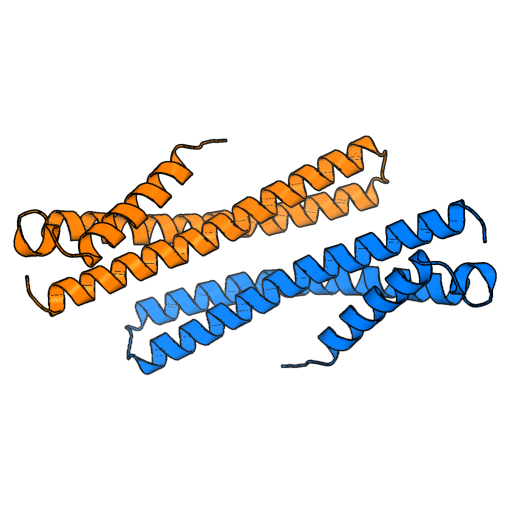 53 GLN B CA 1
ATOM 1380 C C . GLN B 1 53 ? 5.734 7.582 4.34 1 96.94 53 GLN B C 1
ATOM 1382 O O . GLN B 1 53 ? 5.191 6.672 3.709 1 96.94 53 GLN B O 1
ATOM 1387 N N . GLN B 1 54 ? 7.02 7.781 4.297 1 97.94 54 GLN B N 1
ATOM 1388 C CA . GLN B 1 54 ? 7.91 6.855 3.607 1 97.94 54 GLN B CA 1
ATOM 1389 C C . GLN B 1 54 ? 7.809 5.453 4.203 1 97.94 54 GLN B C 1
ATOM 1391 O O . GLN B 1 54 ? 7.84 4.461 3.471 1 97.94 54 GLN B O 1
ATOM 1396 N N . ASN B 1 55 ? 7.633 5.41 5.516 1 95.19 55 ASN B N 1
ATOM 1397 C CA . ASN B 1 55 ? 7.453 4.113 6.16 1 95.19 55 ASN B CA 1
ATOM 1398 C C . ASN B 1 55 ? 6.16 3.438 5.707 1 95.19 55 ASN B C 1
ATOM 1400 O O . ASN B 1 55 ? 6.133 2.225 5.492 1 95.19 55 ASN B O 1
ATOM 1404 N N . VAL B 1 56 ? 5.164 4.172 5.531 1 94.75 56 VAL B N 1
ATOM 1405 C CA . VAL B 1 56 ? 3.887 3.645 5.066 1 94.75 56 VAL B CA 1
ATOM 1406 C C . VAL B 1 56 ? 4.047 3.055 3.668 1 94.75 56 VAL B C 1
ATOM 1408 O O . VAL B 1 56 ? 3.516 1.981 3.375 1 94.75 56 VAL B O 1
ATOM 1411 N N . ILE B 1 57 ? 4.82 3.775 2.838 1 97.25 57 ILE B N 1
ATOM 1412 C CA . ILE B 1 57 ? 5.07 3.338 1.47 1 97.25 57 ILE B CA 1
ATOM 1413 C C . ILE B 1 57 ? 5.824 2.01 1.484 1 97.25 57 ILE B C 1
ATOM 1415 O O . ILE B 1 57 ? 5.457 1.072 0.771 1 97.25 57 ILE B O 1
ATOM 1419 N N . GLU B 1 58 ? 6.793 1.882 2.338 1 96 58 GLU B N 1
ATOM 1420 C CA . GLU B 1 58 ? 7.59 0.661 2.414 1 96 58 GLU B CA 1
ATOM 1421 C C . GLU B 1 58 ? 6.758 -0.513 2.918 1 96 58 GLU B C 1
ATOM 1423 O O . GLU B 1 58 ? 6.871 -1.629 2.406 1 96 58 GLU B O 1
ATOM 1428 N N . GLU B 1 59 ? 5.863 -0.244 3.855 1 91.94 59 GLU B N 1
ATOM 1429 C CA . GLU B 1 59 ? 4.957 -1.277 4.344 1 91.94 59 GLU B CA 1
ATOM 1430 C C . GLU B 1 59 ? 4.016 -1.751 3.24 1 91.94 59 GLU B C 1
ATOM 1432 O O . GLU B 1 59 ? 3.791 -2.953 3.082 1 91.94 59 GLU B O 1
ATOM 1437 N N . THR B 1 60 ? 3.463 -0.832 2.498 1 93.12 60 THR B N 1
ATOM 1438 C CA . THR B 1 60 ? 2.568 -1.154 1.391 1 93.12 60 THR B CA 1
ATOM 1439 C C . THR B 1 60 ? 3.301 -1.961 0.322 1 93.12 60 THR B C 1
ATOM 1441 O O . THR B 1 60 ? 2.777 -2.959 -0.176 1 93.12 60 THR B O 1
ATOM 1444 N N . LYS B 1 61 ? 4.582 -1.578 -0.04 1 95.19 61 LYS B N 1
ATOM 1445 C CA . LYS B 1 61 ? 5.402 -2.242 -1.048 1 95.19 61 LYS B CA 1
ATOM 1446 C C . LYS B 1 61 ? 5.672 -3.695 -0.666 1 95.19 61 LYS B C 1
ATOM 1448 O O . LYS B 1 61 ? 5.77 -4.562 -1.535 1 95.19 61 LYS B O 1
ATOM 1453 N N . GLN B 1 62 ? 5.75 -3.951 0.614 1 91.88 62 GLN B N 1
ATOM 1454 C CA . GLN B 1 62 ? 6.117 -5.277 1.101 1 91.88 62 GLN B CA 1
ATOM 1455 C C . GLN B 1 62 ? 5 -6.285 0.845 1 91.88 62 GLN B C 1
ATOM 1457 O O . GLN B 1 62 ? 5.238 -7.496 0.853 1 91.88 62 GLN B O 1
ATOM 1462 N N . MET B 1 63 ? 3.787 -5.812 0.514 1 89.06 63 MET B N 1
ATOM 1463 C CA . MET B 1 63 ? 2.656 -6.715 0.318 1 89.06 63 MET B CA 1
ATOM 1464 C C . MET B 1 63 ? 2.508 -7.09 -1.152 1 89.06 63 MET B C 1
ATOM 1466 O O . MET B 1 63 ? 1.789 -8.031 -1.486 1 89.06 63 MET B O 1
ATOM 1470 N N . ILE B 1 64 ? 3.225 -6.48 -1.938 1 94.69 64 ILE B N 1
ATOM 1471 C CA . ILE B 1 64 ? 2.996 -6.57 -3.377 1 94.69 64 ILE B CA 1
ATOM 1472 C C . ILE B 1 64 ? 3.666 -7.824 -3.928 1 94.69 64 ILE B C 1
ATOM 1474 O O . ILE B 1 64 ? 3.043 -8.602 -4.656 1 94.69 64 ILE B O 1
ATOM 1478 N N . PRO B 1 65 ? 4.926 -8.172 -3.521 1 95.12 65 PRO B N 1
ATOM 1479 C CA . PRO B 1 65 ? 5.598 -9.297 -4.172 1 95.12 65 PRO B CA 1
ATOM 1480 C C . PRO B 1 65 ? 4.883 -10.625 -3.939 1 95.12 65 PRO B C 1
ATOM 1482 O O . PRO B 1 65 ? 4.719 -11.422 -4.871 1 95.12 65 PRO B O 1
ATOM 1485 N N . ASN B 1 66 ? 4.391 -10.859 -2.775 1 93.19 66 ASN B N 1
ATOM 1486 C CA . ASN B 1 66 ? 3.727 -12.125 -2.486 1 93.19 66 ASN B CA 1
ATOM 1487 C C . ASN B 1 66 ? 2.395 -12.242 -3.221 1 93.19 66 ASN B C 1
ATOM 1489 O O . ASN B 1 66 ? 2.078 -13.297 -3.781 1 93.19 66 ASN B O 1
ATOM 1493 N N . SER B 1 67 ? 1.662 -11.148 -3.215 1 94.56 67 SER B N 1
ATOM 1494 C CA . SER B 1 67 ? 0.39 -11.156 -3.93 1 94.56 67 SER B CA 1
ATOM 1495 C C . SER B 1 67 ? 0.602 -11.289 -5.434 1 94.56 67 SER B C 1
ATOM 1497 O O . SER B 1 67 ? -0.182 -11.953 -6.121 1 94.56 67 SER B O 1
ATOM 1499 N N . GLN B 1 68 ? 1.67 -10.719 -5.891 1 96.06 68 GLN B N 1
ATOM 1500 C CA . GLN B 1 68 ? 2.027 -10.836 -7.301 1 96.06 68 GLN B CA 1
ATOM 1501 C C . GLN B 1 68 ? 2.365 -12.281 -7.656 1 96.06 68 GLN B C 1
ATOM 1503 O O . GLN B 1 68 ? 1.931 -12.789 -8.695 1 96.06 68 GLN B O 1
ATOM 1508 N N . SER B 1 69 ? 3.1 -12.898 -6.809 1 96.06 69 SER B N 1
ATOM 1509 C CA . SER B 1 69 ? 3.477 -14.281 -7.055 1 96.06 69 SER B CA 1
ATOM 1510 C C . SER B 1 69 ? 2.254 -15.195 -7.051 1 96.06 69 SER B C 1
ATOM 1512 O O . SER B 1 69 ? 2.129 -16.078 -7.902 1 96.06 69 SER B O 1
ATOM 1514 N N . ARG B 1 70 ? 1.384 -14.961 -6.133 1 95.31 70 ARG B N 1
ATOM 1515 C CA . ARG B 1 70 ? 0.166 -15.766 -6.074 1 95.31 70 ARG B CA 1
ATOM 1516 C C . ARG B 1 70 ? -0.685 -15.562 -7.324 1 95.31 70 ARG B C 1
ATOM 1518 O O . ARG B 1 70 ? -1.265 -16.516 -7.848 1 95.31 70 ARG B O 1
ATOM 1525 N N . LEU B 1 71 ? -0.797 -14.359 -7.809 1 97.5 71 LEU B N 1
ATOM 1526 C CA . LEU B 1 71 ? -1.532 -14.055 -9.031 1 97.5 71 LEU B CA 1
ATOM 1527 C C . LEU B 1 71 ? -0.914 -14.758 -10.234 1 97.5 71 LEU B C 1
ATOM 1529 O O . LEU B 1 71 ? -1.63 -15.336 -11.055 1 97.5 71 LEU B O 1
ATOM 1533 N N . GLN B 1 72 ? 0.456 -14.766 -10.219 1 97.12 72 GLN B N 1
ATOM 1534 C CA . GLN B 1 72 ? 1.135 -15.414 -11.344 1 97.12 72 GLN B CA 1
ATOM 1535 C C . GLN B 1 72 ? 0.86 -16.906 -11.359 1 97.12 72 GLN B C 1
ATOM 1537 O O . GLN B 1 72 ? 0.647 -17.5 -12.43 1 97.12 72 GLN B O 1
ATOM 1542 N N . GLN B 1 73 ? 0.812 -17.453 -10.25 1 97.06 73 GLN B N 1
ATOM 1543 C CA . GLN B 1 73 ? 0.544 -18.891 -10.164 1 97.06 73 GLN B CA 1
ATOM 1544 C C . GLN B 1 73 ? -0.889 -19.203 -10.586 1 97.06 73 GLN B C 1
ATOM 1546 O O . GLN B 1 73 ? -1.126 -20.141 -11.344 1 97.06 73 GLN B O 1
ATOM 1551 N N . ALA B 1 74 ? -1.843 -18.5 -10.047 1 97.75 74 ALA B N 1
ATOM 1552 C CA . ALA B 1 74 ? -3.244 -18.719 -10.391 1 97.75 74 ALA B CA 1
ATOM 1553 C C . ALA B 1 74 ? -3.48 -18.5 -11.883 1 97.75 74 ALA B C 1
ATOM 1555 O O . ALA B 1 74 ? -4.215 -19.266 -12.516 1 97.75 74 ALA B O 1
ATOM 1556 N N . TYR B 1 75 ? -2.863 -17.484 -12.484 1 98.62 75 TYR B N 1
ATOM 1557 C CA . TYR B 1 75 ? -2.92 -17.172 -13.906 1 98.62 75 TYR B CA 1
ATOM 1558 C C . TYR B 1 75 ? -2.367 -18.328 -14.742 1 98.62 75 TYR B C 1
ATOM 1560 O O . TYR B 1 75 ? -3.004 -18.766 -15.695 1 98.62 75 TYR B O 1
ATOM 1568 N N . SER B 1 76 ? -1.261 -18.891 -14.258 1 98.31 76 SER B N 1
ATOM 1569 C CA . SER B 1 76 ? -0.624 -19.984 -14.961 1 98.31 76 SER B CA 1
ATOM 1570 C C . SER B 1 76 ? -1.493 -21.234 -14.93 1 98.31 76 SER B C 1
ATOM 1572 O O . SER B 1 76 ? -1.616 -21.938 -15.938 1 98.31 76 SER B O 1
ATOM 1574 N N . ASP B 1 77 ? -2.01 -21.438 -13.828 1 98.12 77 ASP B N 1
ATOM 1575 C CA . ASP B 1 77 ? -2.869 -22.609 -13.68 1 98.12 77 ASP B CA 1
ATOM 1576 C C . ASP B 1 77 ? -4.09 -22.5 -14.594 1 98.12 77 ASP B C 1
ATOM 1578 O O . ASP B 1 77 ? -4.469 -23.484 -15.242 1 98.12 77 ASP B O 1
ATOM 1582 N N . LEU B 1 78 ? -4.734 -21.406 -14.609 1 98.56 78 LEU B N 1
ATOM 1583 C CA . LEU B 1 78 ? -5.914 -21.203 -15.438 1 98.56 78 LEU B CA 1
ATOM 1584 C C . LEU B 1 78 ? -5.559 -21.297 -16.922 1 98.56 78 LEU B C 1
ATOM 1586 O O . LEU B 1 78 ? -6.258 -21.953 -17.688 1 98.56 78 LEU B O 1
ATOM 1590 N N . LYS B 1 79 ? -4.43 -20.703 -17.297 1 98.31 79 LYS B N 1
ATOM 1591 C CA . LYS B 1 79 ? -3.979 -20.719 -18.688 1 98.31 79 LYS B CA 1
ATOM 1592 C C . LYS B 1 79 ? -3.672 -22.141 -19.156 1 98.31 79 LYS B C 1
ATOM 1594 O O . LYS B 1 79 ? -4.066 -22.531 -20.25 1 98.31 79 LYS B O 1
ATOM 1599 N N . LYS B 1 80 ? -3.02 -22.922 -18.219 1 98.31 80 LYS B N 1
ATOM 1600 C CA . LYS B 1 80 ? -2.711 -24.312 -18.547 1 98.31 80 LYS B CA 1
ATOM 1601 C C . LYS B 1 80 ? -3.984 -25.141 -18.734 1 98.31 80 LYS B C 1
ATOM 1603 O O . LYS B 1 80 ? -4.074 -25.953 -19.641 1 98.31 80 LYS B O 1
ATOM 1608 N N . PHE B 1 81 ? -4.891 -24.797 -17.859 1 98.12 81 PHE B N 1
ATOM 1609 C CA . PHE B 1 81 ? -6.125 -25.578 -17.938 1 98.12 81 PHE B CA 1
ATOM 1610 C C . PHE B 1 81 ? -6.887 -25.234 -19.219 1 98.12 81 PHE B C 1
ATOM 1612 O O . PHE B 1 81 ? -7.43 -26.125 -19.875 1 98.12 81 PHE B O 1
ATOM 1619 N N . LEU B 1 82 ? -6.965 -24.078 -19.578 1 97.88 82 LEU B N 1
ATOM 1620 C CA . LEU B 1 82 ? -7.621 -23.656 -20.812 1 97.88 82 LEU B CA 1
ATOM 1621 C C . LEU B 1 82 ? -6.949 -24.281 -22.031 1 97.88 82 LEU B C 1
ATOM 1623 O O . LEU B 1 82 ? -7.621 -24.641 -23 1 97.88 82 LEU B O 1
ATOM 1627 N N . GLU B 1 83 ? -5.656 -24.469 -21.969 1 97.44 83 GLU B N 1
ATOM 1628 C CA . GLU B 1 83 ? -4.941 -25.141 -23.047 1 97.44 83 GLU B CA 1
ATOM 1629 C C . GLU B 1 83 ? -5.336 -26.609 -23.125 1 97.44 83 GLU B C 1
ATOM 1631 O O . GLU B 1 83 ? -5.484 -27.156 -24.219 1 97.44 83 GLU B O 1
ATOM 1636 N N . GLU B 1 84 ? -5.57 -27.109 -22.016 1 96.69 84 GLU B N 1
ATOM 1637 C CA . GLU B 1 84 ? -5.93 -28.516 -21.969 1 96.69 84 GLU B CA 1
ATOM 1638 C C . GLU B 1 84 ? -7.312 -28.766 -22.562 1 96.69 84 GLU B C 1
ATOM 1640 O O . GLU B 1 84 ? -7.586 -29.844 -23.094 1 96.69 84 GLU B O 1
ATOM 1645 N N . VAL B 1 85 ? -8.078 -27.719 -22.484 1 95.38 85 VAL B N 1
ATOM 1646 C CA . VAL B 1 85 ? -9.453 -28 -22.859 1 95.38 85 VAL B CA 1
ATOM 1647 C C . VAL B 1 85 ? -9.797 -27.234 -24.141 1 95.38 85 VAL B C 1
ATOM 1649 O O . VAL B 1 85 ? -10.961 -27.156 -24.531 1 95.38 85 VAL B O 1
ATOM 1652 N N . LYS B 1 86 ? -8.836 -26.859 -24.75 1 93.81 86 LYS B N 1
ATOM 1653 C CA . LYS B 1 86 ? -9.008 -25.953 -25.891 1 93.81 86 LYS B CA 1
ATOM 1654 C C . LYS B 1 86 ? -9.703 -26.641 -27.047 1 93.81 86 LYS B C 1
ATOM 1656 O O . LYS B 1 86 ? -10.344 -25.984 -27.875 1 93.81 86 LYS B O 1
ATOM 1661 N N . ASP B 1 87 ? -9.727 -27.922 -27.188 1 94 87 ASP B N 1
ATOM 1662 C CA . ASP B 1 87 ? -10.305 -28.672 -28.312 1 94 87 ASP B CA 1
ATOM 1663 C C . ASP B 1 87 ? -11.742 -29.078 -28.016 1 94 87 ASP B C 1
ATOM 1665 O O . ASP B 1 87 ? -12.422 -29.656 -28.859 1 94 87 ASP B O 1
ATOM 1669 N N . ASP B 1 88 ? -12.211 -28.766 -26.719 1 92.69 88 ASP B N 1
ATOM 1670 C CA . ASP B 1 88 ? -13.602 -29.062 -26.375 1 92.69 88 ASP B CA 1
ATOM 1671 C C . ASP B 1 88 ? -14.531 -27.938 -26.812 1 92.69 88 ASP B C 1
ATOM 1673 O O . ASP B 1 88 ? -14.75 -26.984 -26.062 1 92.69 88 ASP B O 1
ATOM 1677 N N . GLN B 1 89 ? -15.164 -28.094 -28.062 1 91.38 89 GLN B N 1
ATOM 1678 C CA . GLN B 1 89 ? -15.961 -27.047 -28.703 1 91.38 89 GLN B CA 1
ATOM 1679 C C . GLN B 1 89 ? -17.203 -26.719 -27.875 1 91.38 89 GLN B C 1
ATOM 1681 O O . GLN B 1 89 ? -17.656 -25.578 -27.844 1 91.38 89 GLN B O 1
ATOM 1686 N N . THR B 1 90 ? -17.703 -27.656 -27.125 1 93.88 90 THR B N 1
ATOM 1687 C CA . THR B 1 90 ? -18.891 -27.438 -26.312 1 93.88 90 THR B CA 1
ATOM 1688 C C . THR B 1 90 ? -18.594 -26.547 -25.125 1 93.88 90 THR B C 1
ATOM 1690 O O . THR B 1 90 ? -19.469 -25.828 -24.641 1 93.88 90 THR B O 1
ATOM 1693 N N . LEU B 1 91 ? -17.375 -26.531 -24.844 1 94.75 91 LEU B N 1
ATOM 1694 C CA . LEU B 1 91 ? -16.969 -25.734 -23.688 1 94.75 91 LEU B CA 1
ATOM 1695 C C . LEU B 1 91 ? -16.688 -24.281 -24.109 1 94.75 91 LEU B C 1
ATOM 1697 O O . LEU B 1 91 ? -16.984 -23.344 -23.375 1 94.75 91 LEU B O 1
ATOM 1701 N N . LEU B 1 92 ? -16.234 -24.188 -25.219 1 92.44 92 LEU B N 1
ATOM 1702 C CA . LEU B 1 92 ? -15.766 -22.891 -25.703 1 92.44 92 LEU B CA 1
ATOM 1703 C C . LEU B 1 92 ? -16.938 -21.922 -25.875 1 92.44 92 LEU B C 1
ATOM 1705 O O . LEU B 1 92 ? -16.75 -20.703 -25.844 1 92.44 92 LEU B O 1
ATOM 1709 N N . GLU B 1 93 ? -18.203 -22.422 -25.953 1 92.81 93 GLU B N 1
ATOM 1710 C CA . GLU B 1 93 ? -19.375 -21.594 -26.188 1 92.81 93 GLU B CA 1
ATOM 1711 C C . GLU B 1 93 ? -20.078 -21.25 -24.875 1 92.81 93 GLU B C 1
ATOM 1713 O O . GLU B 1 93 ? -21.016 -20.453 -24.844 1 92.81 93 GLU B O 1
ATOM 1718 N N . THR B 1 94 ? -19.547 -21.797 -23.672 1 95.5 94 THR B N 1
ATOM 1719 C CA . THR B 1 94 ? -20.219 -21.609 -22.391 1 95.5 94 THR B CA 1
ATOM 1720 C C . THR B 1 94 ? -19.844 -20.25 -21.797 1 95.5 94 THR B C 1
ATOM 1722 O O . THR B 1 94 ? -18.781 -19.703 -22.094 1 95.5 94 THR B O 1
ATOM 1725 N N . PRO B 1 95 ? -20.734 -19.766 -21.078 1 97.38 95 PRO B N 1
ATOM 1726 C CA . PRO B 1 95 ? -20.406 -18.531 -20.359 1 97.38 95 PRO B CA 1
ATOM 1727 C C . PRO B 1 95 ? -19.203 -18.688 -19.438 1 97.38 95 PRO B C 1
ATOM 1729 O O . PRO B 1 95 ? -18.453 -17.719 -19.234 1 97.38 95 PRO B O 1
ATOM 1732 N N . GLU B 1 96 ? -18.938 -19.766 -18.938 1 98.19 96 GLU B N 1
ATOM 1733 C CA . GLU B 1 96 ? -17.828 -20.047 -18.047 1 98.19 96 GLU B CA 1
ATOM 1734 C C . GLU B 1 96 ? -16.484 -19.875 -18.75 1 98.19 96 GLU B C 1
ATOM 1736 O O . GLU B 1 96 ? -15.531 -19.344 -18.172 1 98.19 96 GLU B O 1
ATOM 1741 N N . TYR B 1 97 ? -16.516 -20.406 -19.891 1 97.75 97 TYR B N 1
ATOM 1742 C CA . TYR B 1 97 ? -15.297 -20.281 -20.672 1 97.75 97 TYR B CA 1
ATOM 1743 C C . TYR B 1 97 ? -15 -18.828 -21 1 97.75 97 TYR B C 1
ATOM 1745 O O . TYR B 1 97 ? -13.844 -18.391 -20.906 1 97.75 97 TYR B O 1
ATOM 1753 N N . LYS B 1 98 ? -16.031 -18.094 -21.297 1 97.31 98 LYS B N 1
ATOM 1754 C CA . LYS B 1 98 ? -15.859 -16.688 -21.609 1 97.31 98 LYS B CA 1
ATOM 1755 C C . LYS B 1 98 ? -15.383 -15.906 -20.375 1 97.31 98 LYS B C 1
ATOM 1757 O O . LYS B 1 98 ? -14.531 -15.023 -20.5 1 97.31 98 LYS B O 1
ATOM 1762 N N . THR B 1 99 ? -15.906 -16.25 -19.297 1 98.56 99 THR B N 1
ATOM 1763 C CA . THR B 1 99 ? -15.477 -15.633 -18.047 1 98.56 99 THR B CA 1
ATOM 1764 C C . THR B 1 99 ? -14 -15.922 -17.781 1 98.56 99 THR B C 1
ATOM 1766 O O . THR B 1 99 ? -13.273 -15.047 -17.312 1 98.56 99 THR B O 1
ATOM 1769 N N . ALA B 1 100 ? -13.555 -17.094 -18.094 1 98.62 100 ALA B N 1
ATOM 1770 C CA . ALA B 1 100 ? -12.164 -17.484 -17.922 1 98.62 100 ALA B CA 1
ATOM 1771 C C . ALA B 1 100 ? -11.242 -16.656 -18.812 1 98.62 100 ALA B C 1
ATOM 1773 O O . ALA B 1 100 ? -10.18 -16.203 -18.359 1 98.62 100 ALA B O 1
ATOM 1774 N N . LEU B 1 101 ? -11.711 -16.453 -20 1 98.06 101 LEU B N 1
ATOM 1775 C CA . LEU B 1 101 ? -10.914 -15.664 -20.922 1 98.06 101 LEU B CA 1
ATOM 1776 C C . LEU B 1 101 ? -10.805 -14.219 -20.453 1 98.06 101 LEU B C 1
ATOM 177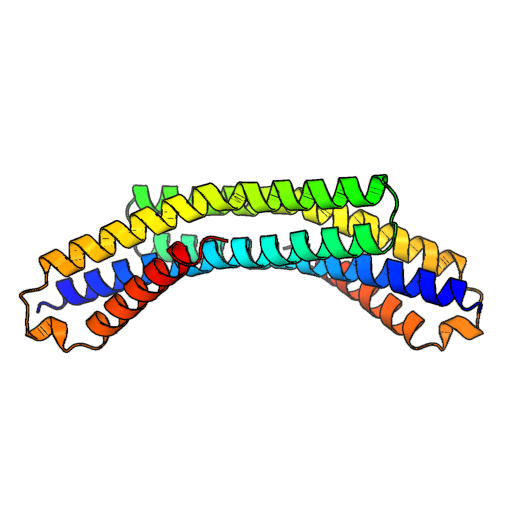8 O O . LEU B 1 101 ? -9.758 -13.578 -20.609 1 98.06 101 LEU B O 1
ATOM 1782 N N . THR B 1 102 ? -11.93 -13.695 -19.906 1 98.25 102 THR B N 1
ATOM 1783 C CA . THR B 1 102 ? -11.93 -12.344 -19.359 1 98.25 102 THR B CA 1
ATOM 1784 C C . THR B 1 102 ? -10.93 -12.227 -18.203 1 98.25 102 THR B C 1
ATOM 1786 O O . THR B 1 102 ? -10.203 -11.234 -18.109 1 98.25 102 THR B O 1
ATOM 1789 N N . ALA B 1 103 ? -10.797 -13.227 -17.375 1 98.56 103 ALA B N 1
ATOM 1790 C CA . ALA B 1 103 ? -9.875 -13.25 -16.25 1 98.56 103 ALA B CA 1
ATOM 1791 C C . ALA B 1 103 ? -8.422 -13.203 -16.719 1 98.56 103 ALA B C 1
ATOM 1793 O O . ALA B 1 103 ? -7.613 -12.438 -16.188 1 98.56 103 ALA B O 1
ATOM 1794 N N . ILE B 1 104 ? -8.172 -14.047 -17.75 1 98.31 104 ILE B N 1
ATOM 1795 C CA . ILE B 1 104 ? -6.844 -14.109 -18.344 1 98.31 104 ILE B CA 1
ATOM 1796 C C . ILE B 1 104 ? -6.453 -12.734 -18.875 1 98.31 104 ILE B C 1
ATOM 1798 O O . ILE B 1 104 ? -5.355 -12.242 -18.609 1 98.31 104 ILE B O 1
ATOM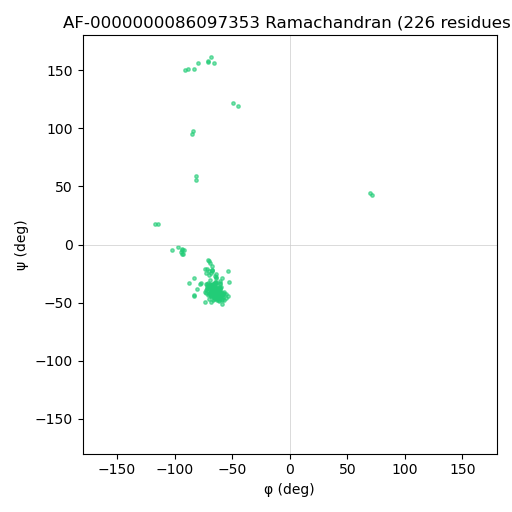 1802 N N . SER B 1 105 ? -7.293 -12.125 -19.578 1 97.5 105 SER B N 1
ATOM 1803 C CA . SER B 1 105 ? -7.027 -10.844 -20.219 1 97.5 105 SER B CA 1
ATOM 1804 C C . SER B 1 105 ? -6.785 -9.75 -19.172 1 97.5 105 SER B C 1
ATOM 1806 O O . SER B 1 105 ? -5.926 -8.883 -19.375 1 97.5 105 SER B O 1
ATOM 1808 N N . GLN B 1 106 ? -7.574 -9.734 -18.078 1 96.81 106 GLN B N 1
ATOM 1809 C CA . GLN B 1 106 ? -7.406 -8.75 -17 1 96.81 106 GLN B CA 1
ATOM 1810 C C . GLN B 1 106 ? -6 -8.805 -16.422 1 96.81 106 GLN B C 1
ATOM 1812 O O . GLN B 1 106 ? -5.379 -7.766 -16.188 1 96.81 106 GLN B O 1
ATOM 1817 N N . VAL B 1 107 ? -5.465 -9.953 -16.25 1 97.56 107 VAL B N 1
ATOM 1818 C CA . VAL B 1 107 ? -4.141 -10.141 -15.672 1 97.56 107 VAL B CA 1
ATOM 1819 C C . VAL B 1 107 ? -3.07 -9.68 -16.656 1 97.56 107 VAL B C 1
ATOM 1821 O O . VAL B 1 107 ? -2.125 -8.984 -16.281 1 97.56 107 VAL B O 1
ATOM 1824 N N . GLU B 1 108 ? -3.316 -10.102 -17.953 1 96.62 108 GLU B N 1
ATOM 1825 C CA . GLU B 1 108 ? -2.336 -9.758 -18.969 1 96.62 108 GLU B CA 1
ATOM 1826 C C . GLU B 1 108 ? -2.27 -8.25 -19.188 1 96.62 108 GLU B C 1
ATOM 1828 O O . GLU B 1 108 ? -1.191 -7.699 -19.422 1 96.62 108 GLU B O 1
ATOM 1833 N N . GLU B 1 109 ? -3.375 -7.539 -19.078 1 93.12 109 GLU B N 1
ATOM 1834 C CA . GLU B 1 109 ? -3.42 -6.09 -19.25 1 93.12 109 GLU B CA 1
ATOM 1835 C C . GLU B 1 109 ? -2.758 -5.371 -18.078 1 93.12 109 GLU B C 1
ATOM 1837 O O . GLU B 1 109 ? -2.154 -4.312 -18.25 1 93.12 109 GLU B O 1
ATOM 1842 N N . SER B 1 110 ? -2.9 -5.934 -16.953 1 89.88 110 SER B N 1
ATOM 1843 C CA . SER B 1 110 ? -2.326 -5.324 -15.75 1 89.88 110 SER B CA 1
ATOM 1844 C C . SER B 1 110 ? -0.806 -5.445 -15.75 1 89.88 110 SER B C 1
ATOM 1846 O O . SER B 1 110 ? -0.113 -4.605 -15.164 1 89.88 110 SER B O 1
ATOM 1848 N N . ASN B 1 111 ? -0.29 -6.602 -16.219 1 82.12 111 ASN B N 1
ATOM 1849 C CA . ASN B 1 111 ? 1.15 -6.82 -16.312 1 82.12 111 ASN B CA 1
ATOM 1850 C C . ASN B 1 111 ? 1.789 -5.938 -17.375 1 82.12 111 ASN B C 1
ATOM 1852 O O . ASN B 1 111 ? 2.971 -5.602 -17.281 1 82.12 111 ASN B O 1
ATOM 1856 N N . ASN B 1 112 ? 1.165 -5.816 -18.562 1 69.69 112 ASN B N 1
ATOM 1857 C CA . ASN B 1 112 ? 1.678 -4.973 -19.641 1 69.69 112 ASN B CA 1
ATOM 1858 C C . ASN B 1 112 ? 1.689 -3.5 -19.234 1 69.69 112 ASN B C 1
ATOM 1860 O O . ASN B 1 112 ? 2.436 -2.703 -19.812 1 69.69 112 ASN B O 1
ATOM 1864 N N . VAL B 1 113 ? 0.916 -3.156 -18.391 1 50.38 113 VAL B N 1
ATOM 1865 C CA . VAL B 1 113 ? 0.937 -1.746 -18.016 1 50.38 113 VAL B CA 1
ATOM 1866 C C . VAL B 1 113 ? 2.061 -1.493 -17.016 1 50.38 113 VAL B C 1
ATOM 1868 O O . VAL B 1 113 ? 2.025 -2.004 -15.898 1 50.38 113 VAL B O 1
ATOM 1871 N N . THR B 1 114 ? 3.449 -1.815 -17.453 1 45.44 114 THR B N 1
ATOM 1872 C CA . THR B 1 114 ? 4.621 -1.479 -16.641 1 45.44 114 THR B CA 1
ATOM 1873 C C . THR B 1 114 ? 4.562 -0.024 -16.188 1 45.44 114 THR B C 1
ATOM 1875 O O . THR B 1 114 ? 4.355 0.881 -17 1 45.44 114 THR B O 1
ATOM 1878 N N . PRO B 1 115 ? 4.586 0.232 -14.938 1 37.38 115 PRO B N 1
ATOM 1879 C CA . PRO B 1 115 ? 4.711 1.691 -14.961 1 37.38 115 PRO B CA 1
ATOM 1880 C C . P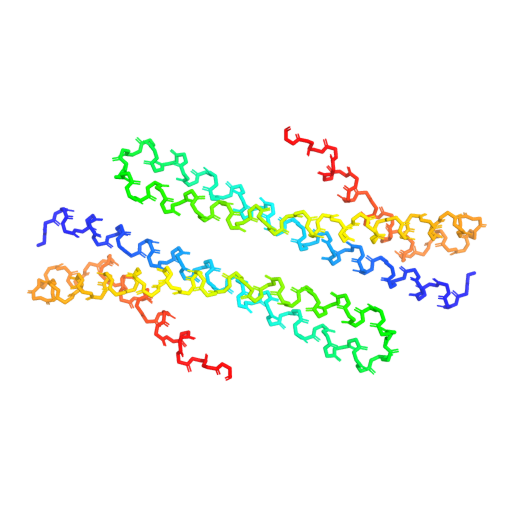RO B 1 115 ? 5.93 2.17 -15.742 1 37.38 115 PRO B C 1
ATOM 1882 O O . PRO B 1 115 ? 6.914 1.434 -15.875 1 37.38 115 PRO B O 1
#

Sequence (230 aa):
MSKQTIQKLKIKTGSCNRCFKEYNLYKVELQKELERLTTMQNKGEEETKLRQQQNVIEETKQMIPNSQSRLQQAYSDLKKFLEEVKDDQTLLETPEYKTALTAISQVEESNNVTPMSKQTIQKLKIKTGSCNRCFKEYNLYKVELQKELERLTTMQNKGEEETKLRQQQNVIEETKQMIPNSQSRLQQAYSDLKKFLEEVKDDQTLLETPEYKTALTAISQVEESNNVTP

Foldseek 3Di:
DDPVLLVVLLVLLVQLVVLLVQLVVLVVVLVVLVVVLVVCVVVPHDPVVNVVSVVVNVVSVVSNPVSVVSNVVSLVVNVVSCVVCVPVPVLCPDPSVVSSVVSNVSVVVVVVVDD/DDPVLLVVLLVLLVQLVVLLVVLVVLVVVLVVLVVVLVVCVVVVHDPVVSVVSVVVNVVSVVSNPVSVVSNVVSLVVSVVSCVVCVPVPVVCPDPSVVSSVVSNVSNVVVVVVDD

Secondary structure (DSSP, 8-state):
--HHHHHHHHHHHHHHHHHHHHHHHHHHHHHHHHHHHHHHHHTT--HHHHHHHHHHHHHHHTTHHHHHHHHHHHHHHHHHHHHHTTT-HHHHTSHHHHHHHHHHHHHHHHHH---/--HHHHHHHHHHHHHHHHHHHHHHHHHHHHHHHHHHHHHHHHTT--HHHHHHHHHHHHHHHTTHHHHHHHHHHHHHHHHHHHHHTTT-HHHHTSHHHHHHHHHHHHHHHHHH---

Nearest PDB structures (foldseek):
  3mxz-assembly1_A  TM=9.045E-01  e=1.485E-05  Arabidopsis thaliana
  1h7c-assembly1_A  TM=8.744E-01  e=6.652E-05  Homo sapiens
  2v0o-assembly2_C  TM=4.413E-01  e=1.631E+00  Homo sapiens
  8aud-assembly2_B  TM=3.741E-01  e=3.965E+00  Corynebacterium glutamicum ATCC 13032
  4wpe-assembly1_A-2  TM=3.135E-01  e=6.909E+00  Saccharomyces cerevisiae S288C

InterPro domains:
  IPR004226 Tubulin binding cofactor A [PF02970] (5-104)
  IPR004226 Tubulin binding cofactor A [PTHR21500] (1-110)
  IPR036126 Tubulin binding cofactor A superfamily [SSF46988] (6-107)

Organism: Naegleria lovaniensis (NCBI:txid51637)